Protein AF-A0A970Q830-F1 (afdb_monomer)

Structure (mmCIF, N/CA/C/O backbone):
data_AF-A0A970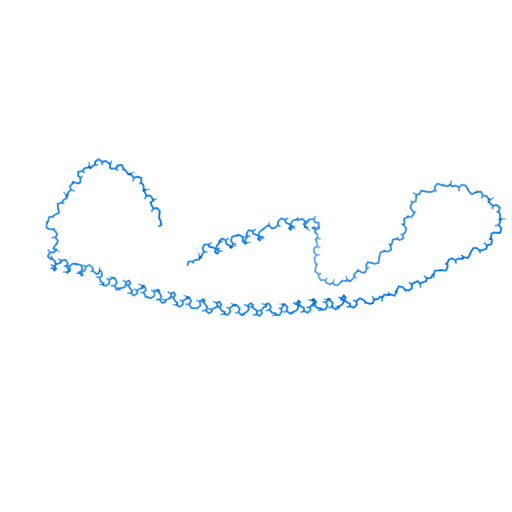Q830-F1
#
_entry.id   AF-A0A970Q830-F1
#
loop_
_atom_site.group_PDB
_atom_site.id
_atom_site.type_symbol
_atom_site.label_atom_id
_atom_site.label_alt_id
_atom_site.label_comp_id
_atom_site.label_asym_id
_atom_site.label_entity_id
_atom_site.label_seq_id
_atom_site.pdbx_PDB_ins_code
_atom_site.Cartn_x
_atom_site.Cartn_y
_atom_site.Cartn_z
_atom_site.occupancy
_atom_site.B_iso_or_equiv
_atom_site.auth_seq_id
_atom_site.auth_comp_id
_atom_site.auth_asym_id
_atom_site.auth_atom_id
_atom_site.pdbx_PDB_model_num
ATOM 1 N N . MET A 1 1 ? 8.411 4.317 -7.264 1.00 52.19 1 MET A N 1
ATOM 2 C CA . MET A 1 1 ? 8.765 5.661 -6.758 1.00 52.19 1 MET A CA 1
ATOM 3 C C . MET A 1 1 ? 7.949 5.940 -5.506 1.00 52.19 1 MET A C 1
ATOM 5 O O . MET A 1 1 ? 6.779 6.285 -5.597 1.00 52.19 1 MET A O 1
ATOM 9 N N . THR A 1 2 ? 8.514 5.696 -4.328 1.00 55.78 2 THR A N 1
ATOM 10 C CA . THR A 1 2 ? 7.879 6.058 -3.055 1.00 55.78 2 THR A CA 1
ATOM 11 C C . THR A 1 2 ? 7.881 7.577 -2.919 1.00 55.78 2 THR A C 1
ATOM 13 O O . THR A 1 2 ? 8.940 8.195 -2.903 1.00 55.78 2 THR A O 1
ATOM 16 N N . SER A 1 3 ? 6.686 8.169 -2.879 1.00 75.12 3 SER A N 1
ATOM 17 C CA . SER A 1 3 ? 6.470 9.608 -2.708 1.00 75.12 3 SER A CA 1
ATOM 18 C C . SER A 1 3 ? 7.261 10.144 -1.510 1.00 75.12 3 SER A C 1
ATOM 20 O O . SER A 1 3 ? 7.136 9.621 -0.400 1.00 75.12 3 SER A O 1
ATOM 22 N N . ILE A 1 4 ? 8.044 11.204 -1.734 1.00 91.19 4 ILE A N 1
ATOM 23 C CA . ILE A 1 4 ? 8.820 11.931 -0.713 1.00 91.19 4 ILE A CA 1
ATOM 24 C C . ILE A 1 4 ? 7.931 12.318 0.483 1.00 91.19 4 ILE A C 1
ATOM 26 O O . ILE A 1 4 ? 8.375 12.273 1.628 1.00 91.19 4 ILE A O 1
ATOM 30 N N . ALA A 1 5 ? 6.643 12.584 0.241 1.00 81.38 5 ALA A N 1
ATOM 31 C CA . ALA A 1 5 ? 5.676 12.909 1.286 1.00 81.38 5 ALA A CA 1
ATOM 32 C C . ALA A 1 5 ? 5.444 11.756 2.281 1.00 81.38 5 ALA A C 1
ATOM 34 O O . ALA A 1 5 ? 5.250 11.997 3.469 1.00 81.38 5 ALA A O 1
ATOM 35 N N . ARG A 1 6 ? 5.506 10.495 1.828 1.00 86.06 6 ARG A N 1
ATOM 36 C CA . ARG A 1 6 ? 5.321 9.327 2.704 1.00 86.06 6 ARG A CA 1
ATOM 37 C C . ARG A 1 6 ? 6.525 9.109 3.618 1.00 86.06 6 ARG A C 1
ATOM 39 O O . ARG A 1 6 ? 6.341 8.748 4.775 1.00 86.06 6 ARG A O 1
ATOM 46 N N . LEU A 1 7 ? 7.735 9.348 3.110 1.00 92.94 7 LEU A N 1
ATOM 47 C CA . LEU A 1 7 ? 8.960 9.260 3.910 1.00 92.94 7 LEU A CA 1
ATOM 48 C C . LEU A 1 7 ? 9.027 10.386 4.948 1.00 92.94 7 LEU A C 1
ATOM 50 O O . LEU A 1 7 ? 9.376 10.119 6.093 1.00 92.94 7 LEU A O 1
ATOM 54 N N . ALA A 1 8 ? 8.609 11.604 4.586 1.00 91.00 8 ALA A N 1
ATOM 55 C CA . ALA A 1 8 ? 8.513 12.720 5.528 1.00 91.00 8 ALA A CA 1
ATOM 56 C C . ALA A 1 8 ? 7.495 12.446 6.651 1.00 91.00 8 ALA A C 1
ATOM 58 O O . ALA A 1 8 ? 7.801 12.653 7.821 1.00 91.00 8 ALA A O 1
ATOM 59 N N . TRP A 1 9 ? 6.317 11.910 6.312 1.00 91.44 9 TRP A N 1
ATOM 60 C CA . TRP A 1 9 ? 5.297 11.562 7.305 1.00 91.44 9 TRP A CA 1
ATOM 61 C C . TRP A 1 9 ? 5.728 10.4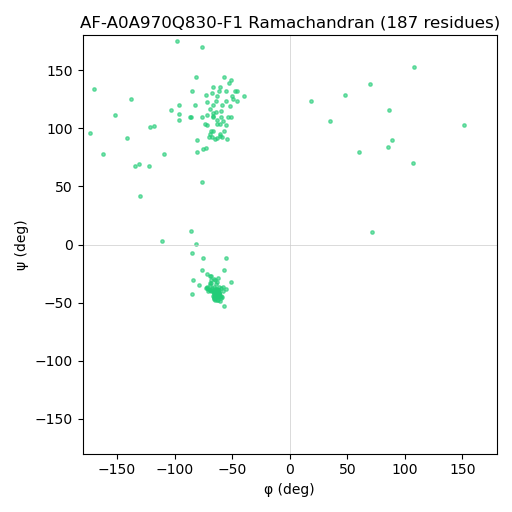14 8.232 1.00 91.44 9 TRP A C 1
ATOM 63 O O . TRP A 1 9 ? 5.496 10.480 9.436 1.00 91.44 9 TRP A O 1
ATOM 73 N N . MET A 1 10 ? 6.392 9.377 7.704 1.00 92.19 10 MET A N 1
ATOM 74 C CA . MET A 1 10 ? 6.915 8.281 8.532 1.00 92.19 10 MET A CA 1
ATOM 75 C C . MET A 1 10 ? 8.031 8.736 9.478 1.00 92.19 10 MET A C 1
ATOM 77 O O . MET A 1 10 ? 8.084 8.256 10.607 1.00 92.19 10 MET A O 1
ATOM 81 N N . ALA A 1 11 ? 8.896 9.656 9.042 1.00 91.38 11 ALA A N 1
ATOM 82 C CA . ALA A 1 11 ? 9.953 10.207 9.887 1.00 91.38 11 ALA A CA 1
ATOM 83 C C . ALA A 1 11 ? 9.379 11.027 11.055 1.00 91.38 11 ALA A C 1
ATOM 85 O O . ALA A 1 11 ? 9.755 10.797 12.201 1.00 91.38 11 ALA A O 1
ATOM 86 N N . ASP A 1 12 ? 8.408 11.904 10.780 1.00 87.62 12 ASP A N 1
ATOM 87 C CA . ASP A 1 12 ? 7.717 12.702 11.804 1.00 87.62 12 ASP A CA 1
ATOM 88 C C . ASP A 1 12 ? 6.937 11.812 12.792 1.00 87.62 12 ASP A C 1
ATOM 90 O O . ASP A 1 12 ? 6.962 12.006 14.011 1.00 87.62 12 ASP A O 1
ATOM 94 N N . TRP A 1 13 ? 6.313 10.742 12.284 1.00 88.06 13 TRP A N 1
ATOM 95 C CA . TRP A 1 13 ? 5.640 9.757 13.125 1.00 88.06 13 TRP A CA 1
ATOM 96 C C . TRP A 1 13 ? 6.623 8.979 14.018 1.00 88.06 13 TRP A C 1
ATOM 98 O O . TRP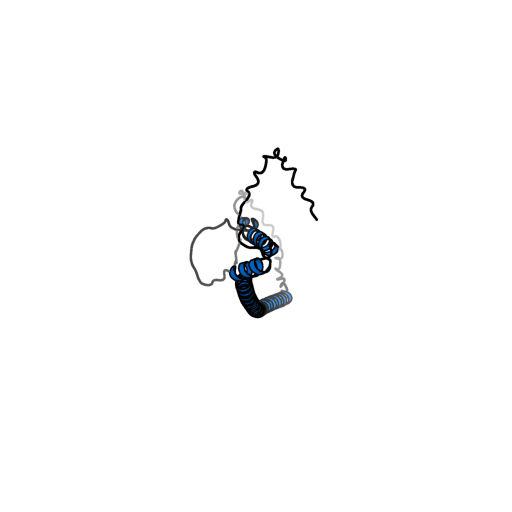 A 1 13 ? 6.375 8.859 15.218 1.00 88.06 13 TRP A O 1
ATOM 108 N N . GLU A 1 14 ? 7.757 8.499 13.494 1.00 89.38 14 GLU A N 1
ATOM 109 C CA . GLU A 1 14 ? 8.785 7.823 14.305 1.00 89.38 14 GLU A CA 1
ATOM 110 C C . GLU A 1 14 ? 9.377 8.735 15.391 1.00 89.38 14 GLU A C 1
ATOM 112 O O . GLU A 1 14 ? 9.632 8.273 16.509 1.00 89.38 14 GLU A O 1
ATOM 117 N N . GLU A 1 15 ? 9.556 10.024 15.097 1.00 81.44 15 GLU A N 1
ATOM 118 C CA . GLU A 1 15 ? 9.998 11.040 16.059 1.00 81.44 15 GLU A CA 1
ATOM 119 C C . GLU A 1 15 ? 8.964 11.214 17.186 1.00 81.44 15 GLU A C 1
ATOM 121 O O . GLU A 1 15 ? 9.309 11.196 18.372 1.00 81.44 15 GLU A O 1
ATOM 126 N N . SER A 1 16 ? 7.674 11.265 16.832 1.00 75.00 16 SER A N 1
ATOM 127 C CA . SER A 1 16 ? 6.576 11.394 17.798 1.00 75.00 16 SER A CA 1
ATOM 128 C C . SER A 1 16 ? 6.419 10.172 18.719 1.00 75.00 16 SER A C 1
ATOM 130 O O . SER A 1 16 ? 6.014 10.311 19.877 1.00 75.00 16 SER A O 1
ATOM 132 N N . VAL A 1 17 ? 6.789 8.977 18.241 1.00 74.81 17 VAL A N 1
ATOM 133 C CA . VAL A 1 17 ? 6.731 7.726 19.015 1.00 74.81 17 VAL A CA 1
ATOM 134 C C . VAL A 1 17 ? 7.974 7.541 19.896 1.00 74.81 17 VAL A C 1
ATOM 136 O O . VAL A 1 17 ? 7.870 6.960 20.979 1.00 74.81 17 VAL A O 1
ATOM 139 N N . ARG A 1 18 ? 9.151 8.047 19.492 1.00 68.00 18 ARG A N 1
ATOM 140 C CA . ARG A 1 18 ? 10.409 7.799 20.223 1.00 68.00 18 ARG A CA 1
ATOM 141 C C . ARG A 1 18 ? 10.545 8.531 21.556 1.00 68.00 18 ARG A C 1
ATOM 143 O O . ARG A 1 18 ? 11.262 8.017 22.414 1.00 68.00 18 ARG A O 1
ATOM 150 N N . ALA A 1 19 ? 9.892 9.667 21.801 1.00 56.62 19 ALA A N 1
ATOM 151 C CA . ALA A 1 19 ? 10.076 10.346 23.088 1.00 56.62 19 ALA A CA 1
ATOM 152 C C . ALA A 1 19 ? 8.996 11.380 23.432 1.00 56.62 19 ALA A C 1
ATOM 154 O O . ALA A 1 19 ? 9.253 12.583 23.445 1.00 56.62 19 ALA A O 1
ATOM 155 N N . SER A 1 20 ? 7.822 10.934 23.886 1.00 53.28 20 SER A N 1
ATOM 156 C CA . SER A 1 20 ? 7.049 11.795 24.786 1.00 53.28 20 SER A CA 1
ATOM 157 C C . SER A 1 20 ? 7.741 11.831 26.152 1.00 53.28 20 SER A C 1
ATOM 159 O O . SER A 1 20 ? 7.641 10.907 26.963 1.00 53.28 20 SER A O 1
ATOM 161 N N . SER A 1 21 ? 8.441 12.932 26.422 1.00 56.09 21 SER A N 1
ATOM 162 C CA . SER A 1 21 ? 9.015 13.287 27.728 1.00 56.09 21 SER A CA 1
ATOM 163 C C . SER A 1 21 ? 7.977 13.314 28.865 1.00 56.09 21 SER A C 1
ATOM 165 O O . SER A 1 21 ? 8.352 13.304 30.040 1.00 56.09 21 SER A O 1
ATOM 167 N N . ALA A 1 22 ? 6.678 13.261 28.541 1.00 54.25 22 ALA A N 1
ATOM 168 C CA . ALA A 1 22 ? 5.599 13.120 29.509 1.00 54.25 22 ALA A CA 1
ATOM 169 C C . ALA A 1 22 ? 5.566 11.738 30.194 1.00 54.25 22 ALA A C 1
ATOM 171 O O . ALA A 1 22 ? 5.157 11.664 31.351 1.00 54.25 22 ALA A O 1
ATOM 172 N N . SER A 1 23 ? 6.055 10.657 29.563 1.00 52.66 23 SER A N 1
ATOM 173 C CA . SER A 1 23 ? 6.040 9.323 30.200 1.00 52.66 23 SER A CA 1
ATOM 174 C C . SER A 1 23 ? 7.118 9.152 31.282 1.00 52.66 23 SER A C 1
ATOM 176 O O . SER A 1 23 ? 6.954 8.360 32.211 1.00 52.66 23 SER A O 1
ATOM 178 N N . ARG A 1 24 ? 8.191 9.960 31.250 1.00 52.66 24 ARG A N 1
ATOM 179 C CA . ARG A 1 24 ? 9.270 9.902 32.255 1.00 52.66 24 ARG A CA 1
ATOM 180 C C . ARG A 1 24 ? 8.910 10.515 33.611 1.00 52.66 24 ARG A C 1
ATOM 182 O O . ARG A 1 24 ? 9.640 10.285 34.568 1.00 52.66 24 ARG A O 1
ATOM 189 N N . ARG A 1 25 ? 7.796 11.248 33.747 1.00 54.34 25 ARG A N 1
ATOM 190 C CA . ARG A 1 25 ? 7.378 11.813 35.050 1.00 54.34 25 ARG A CA 1
ATOM 191 C C . ARG A 1 25 ? 6.567 10.862 35.933 1.00 54.34 25 ARG A C 1
ATOM 193 O O . ARG A 1 25 ? 6.351 11.187 37.096 1.00 54.34 25 ARG A O 1
ATOM 200 N N . SER A 1 26 ? 6.166 9.689 35.443 1.00 53.94 26 SER A N 1
ATOM 201 C CA . SER A 1 26 ? 5.316 8.762 36.213 1.00 53.94 26 SER A CA 1
ATOM 202 C C . SER A 1 26 ? 6.018 7.476 36.661 1.00 53.94 26 SER A C 1
ATOM 204 O O . SER A 1 26 ? 5.386 6.632 37.288 1.00 53.94 26 SER A O 1
ATOM 206 N N . GLY A 1 27 ? 7.316 7.319 36.381 1.00 51.88 27 GLY A N 1
ATOM 207 C CA . GLY A 1 27 ? 8.011 6.034 36.494 1.00 51.88 27 GLY A CA 1
ATOM 208 C C . GLY A 1 27 ? 9.321 6.056 37.276 1.00 51.88 27 GLY A C 1
ATOM 209 O O . GLY A 1 27 ? 10.274 5.417 36.853 1.00 51.88 27 GLY A O 1
ATOM 210 N N . THR A 1 28 ? 9.406 6.767 38.403 1.00 52.34 28 THR A N 1
ATOM 211 C CA . THR A 1 28 ? 10.513 6.586 39.364 1.00 52.34 28 THR A CA 1
ATOM 212 C C . THR A 1 28 ? 9.985 6.506 40.792 1.00 52.34 28 THR A C 1
ATOM 214 O O . THR A 1 28 ? 10.214 7.390 41.617 1.00 52.34 28 THR A O 1
ATOM 217 N N . LYS A 1 29 ? 9.262 5.427 41.098 1.00 51.00 29 LYS A N 1
ATOM 218 C CA . LYS A 1 29 ? 9.179 4.904 42.465 1.00 51.00 29 LYS A CA 1
ATOM 219 C C . LYS A 1 29 ? 8.922 3.399 42.418 1.00 51.00 29 LYS A C 1
ATOM 221 O O . LYS A 1 29 ? 7.839 2.978 42.037 1.00 51.00 29 LYS A O 1
ATOM 226 N N . GLY A 1 30 ? 9.920 2.618 42.826 1.00 48.28 30 GLY A N 1
ATOM 227 C CA . GLY A 1 30 ? 9.745 1.206 43.168 1.00 48.28 30 GLY A CA 1
ATOM 228 C C . GLY A 1 30 ? 10.306 0.225 42.148 1.00 48.28 30 GLY A C 1
ATOM 229 O O . GLY A 1 30 ? 9.562 -0.484 41.484 1.00 48.28 30 GLY A O 1
ATOM 230 N N . PHE A 1 31 ? 11.632 0.172 42.062 1.00 49.12 31 PHE A N 1
ATOM 231 C CA . PHE A 1 31 ? 12.346 -1.028 41.645 1.00 49.12 31 PHE A CA 1
ATOM 232 C C . PHE A 1 31 ? 12.260 -2.046 42.787 1.00 49.12 31 PHE A C 1
ATOM 234 O O . PHE A 1 31 ? 12.590 -1.699 43.922 1.00 49.12 31 PHE A O 1
ATOM 241 N N . GLY A 1 32 ? 11.834 -3.271 42.490 1.00 48.31 32 GLY A N 1
ATOM 242 C CA . GLY A 1 32 ? 11.982 -4.387 43.416 1.00 48.31 32 GLY A CA 1
ATOM 243 C C . GLY A 1 32 ? 10.912 -5.460 43.282 1.00 48.31 32 GLY A C 1
ATOM 244 O O . GLY A 1 32 ? 9.837 -5.336 43.848 1.00 48.31 32 GLY A O 1
ATOM 245 N N . GLU A 1 33 ? 11.313 -6.556 42.641 1.00 44.28 33 GLU A N 1
ATOM 246 C CA . GLU A 1 33 ? 11.022 -7.908 43.133 1.00 44.28 33 GLU A CA 1
ATOM 247 C C . GLU A 1 33 ? 9.708 -8.577 42.682 1.00 44.28 33 GLU A C 1
ATOM 249 O O . GLU A 1 33 ? 8.659 -8.530 43.307 1.00 44.28 33 GLU A O 1
ATOM 254 N N . THR A 1 34 ? 9.849 -9.285 41.559 1.00 57.19 34 THR A N 1
ATOM 255 C CA . THR A 1 34 ? 9.407 -10.670 41.326 1.00 57.19 34 THR A CA 1
ATOM 256 C C . THR A 1 34 ? 7.991 -11.131 41.712 1.00 57.19 34 THR A C 1
ATOM 258 O O . THR A 1 34 ? 7.628 -11.220 42.879 1.00 57.19 34 THR A O 1
ATOM 261 N N . ARG A 1 35 ? 7.380 -11.748 40.688 1.00 46.19 35 ARG A N 1
ATOM 262 C CA . ARG A 1 35 ? 6.600 -13.006 40.668 1.00 46.19 35 ARG A CA 1
ATOM 263 C C . ARG A 1 35 ? 5.068 -12.937 40.491 1.00 46.19 35 ARG A C 1
ATOM 265 O O . ARG A 1 35 ? 4.443 -11.921 40.767 1.00 46.19 35 ARG A O 1
ATOM 272 N N . PRO A 1 36 ? 4.490 -14.017 39.915 1.00 58.66 36 PRO A N 1
ATOM 273 C CA . PRO A 1 36 ? 3.191 -14.024 39.259 1.00 58.66 36 PRO A CA 1
ATOM 274 C C . PRO A 1 36 ? 2.056 -14.528 40.166 1.00 58.66 36 PRO A C 1
ATOM 276 O O . PRO A 1 36 ? 2.283 -15.092 41.231 1.00 58.66 36 PRO A O 1
ATOM 279 N N . THR A 1 37 ? 0.841 -14.445 39.615 1.00 59.44 37 THR A N 1
ATOM 280 C CA . THR A 1 37 ? -0.386 -15.191 39.959 1.00 59.44 37 THR A CA 1
ATOM 281 C C . THR A 1 37 ? -1.091 -14.915 41.294 1.00 59.44 37 THR A C 1
ATOM 283 O O . THR A 1 37 ? -0.504 -14.901 42.364 1.00 59.44 37 THR A O 1
ATOM 286 N N . ALA A 1 38 ? -2.422 -14.875 41.159 1.00 49.03 38 ALA A N 1
ATOM 287 C CA . ALA A 1 38 ? -3.459 -15.132 42.158 1.00 49.03 38 ALA A CA 1
ATOM 288 C C . ALA A 1 38 ? -3.924 -13.972 43.063 1.00 49.03 38 ALA A C 1
ATOM 290 O O . ALA A 1 38 ? -3.215 -13.469 43.922 1.00 49.03 38 ALA A O 1
ATOM 291 N N . ARG A 1 39 ? -5.213 -13.638 42.862 1.00 51.34 39 ARG A N 1
ATOM 292 C CA . ARG A 1 39 ? -6.236 -13.239 43.848 1.00 51.34 39 ARG A CA 1
ATOM 293 C C . ARG A 1 39 ? -5.721 -12.764 45.210 1.00 51.34 39 ARG A C 1
ATOM 295 O O . ARG A 1 39 ? -5.277 -13.588 45.998 1.00 51.34 39 ARG A O 1
ATOM 302 N N . THR A 1 40 ? -6.108 -11.552 45.603 1.00 44.12 40 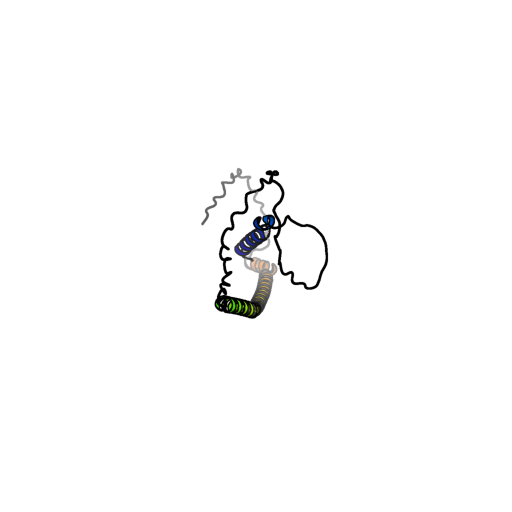THR A N 1
ATOM 303 C CA . THR A 1 40 ? -6.978 -11.354 46.781 1.00 44.12 40 THR A CA 1
ATOM 304 C C . THR A 1 40 ? -7.466 -9.910 46.865 1.00 44.12 40 THR A C 1
ATOM 306 O O . THR A 1 40 ? -6.713 -8.958 46.696 1.00 44.12 40 THR A O 1
ATOM 309 N N . GLN A 1 41 ? -8.767 -9.761 47.104 1.00 57.59 41 GLN A N 1
ATOM 310 C CA . GLN A 1 41 ? -9.396 -8.507 47.495 1.00 57.59 41 GLN A CA 1
ATOM 311 C C . GLN A 1 41 ? -8.811 -8.050 48.835 1.00 57.59 41 GLN A C 1
ATOM 313 O O . GLN A 1 41 ? -8.776 -8.834 49.781 1.00 57.59 41 GLN A O 1
ATOM 318 N N . VAL A 1 42 ? -8.424 -6.780 48.936 1.00 49.78 42 VAL A N 1
ATOM 319 C CA . VAL A 1 42 ? -8.115 -6.145 50.221 1.00 49.78 42 VAL A CA 1
ATOM 320 C C . VAL A 1 42 ? -9.088 -4.993 50.422 1.00 49.78 42 VAL A C 1
ATOM 322 O O . VAL A 1 42 ? -8.985 -3.924 49.827 1.00 49.78 42 VAL A O 1
ATOM 325 N N . THR A 1 43 ? -10.085 -5.256 51.260 1.00 55.94 43 THR A N 1
ATOM 326 C CA . THR A 1 43 ? -10.988 -4.267 51.837 1.00 55.94 43 THR A CA 1
ATOM 327 C C . THR A 1 43 ? -10.203 -3.363 52.781 1.00 55.94 43 THR A C 1
ATOM 329 O O . THR A 1 43 ? -9.808 -3.793 53.865 1.00 55.94 43 THR A O 1
ATOM 332 N N . ALA A 1 44 ? -10.015 -2.099 52.412 1.00 49.69 44 ALA A N 1
ATOM 333 C CA . ALA A 1 44 ? -9.512 -1.086 53.330 1.00 49.69 44 ALA A CA 1
ATOM 334 C C . ALA A 1 44 ? -10.627 -0.665 54.309 1.00 49.69 44 ALA A C 1
ATOM 336 O O . ALA A 1 44 ? -11.310 0.339 54.120 1.00 49.69 44 ALA A O 1
ATOM 337 N N . ARG A 1 45 ? -10.827 -1.461 55.365 1.00 54.22 45 ARG A N 1
ATOM 338 C CA . ARG A 1 45 ? -11.268 -0.947 56.666 1.00 54.22 45 ARG A CA 1
ATOM 339 C C . ARG A 1 45 ? -9.997 -0.529 57.389 1.00 54.22 45 ARG A C 1
ATOM 341 O O . ARG A 1 45 ? -9.218 -1.394 57.773 1.00 54.22 45 ARG A O 1
ATOM 348 N N . MET A 1 46 ? -9.788 0.769 57.563 1.00 49.38 46 MET A N 1
ATOM 349 C CA . MET A 1 46 ? -8.764 1.250 58.480 1.00 49.38 46 MET A CA 1
ATOM 350 C C . MET A 1 46 ? -9.427 2.135 59.526 1.00 49.38 46 MET A C 1
ATOM 352 O O . MET A 1 46 ? -9.805 3.277 59.272 1.00 49.38 46 MET A O 1
ATOM 356 N N . ASP A 1 47 ? -9.624 1.505 60.683 1.00 54.56 47 ASP A N 1
ATOM 357 C CA . ASP A 1 47 ? -9.746 2.124 61.992 1.00 54.56 47 ASP A CA 1
ATOM 358 C C . ASP A 1 47 ? -8.650 3.178 62.172 1.00 54.56 47 ASP A C 1
ATOM 360 O O . ASP A 1 47 ? -7.462 2.862 62.129 1.00 54.56 47 ASP A O 1
ATOM 364 N N . SER A 1 48 ? -9.043 4.415 62.453 1.00 55.22 48 SER A N 1
ATOM 365 C CA . SER A 1 48 ? -8.162 5.395 63.087 1.00 55.22 48 SER A CA 1
ATOM 366 C C . SER A 1 48 ? -8.821 5.878 64.373 1.00 55.22 48 SER A C 1
ATOM 368 O O . SER A 1 48 ? -9.265 7.019 64.502 1.00 55.22 48 SER A O 1
ATOM 370 N N . SER A 1 49 ? -8.921 4.958 65.331 1.00 54.12 49 SER A N 1
ATOM 371 C CA . SER A 1 49 ? -9.024 5.325 66.737 1.00 54.12 49 SER A CA 1
ATOM 372 C C . SER A 1 49 ? -7.619 5.627 67.272 1.00 54.12 49 SER A C 1
ATOM 374 O O . SER A 1 49 ? -6.663 4.936 66.929 1.00 54.12 49 SER A O 1
ATOM 376 N N . ARG A 1 50 ? -7.544 6.619 68.166 1.00 54.78 50 ARG A N 1
ATOM 377 C CA . ARG A 1 50 ? -6.420 6.951 69.065 1.00 54.78 50 ARG A CA 1
ATOM 378 C C . ARG A 1 50 ? -5.316 7.839 68.486 1.00 54.78 50 ARG A C 1
ATOM 380 O O . ARG A 1 50 ? -4.220 7.395 68.174 1.00 54.78 50 ARG A O 1
ATOM 387 N N . TYR A 1 51 ? -5.582 9.142 68.551 1.00 49.69 51 TYR A N 1
ATOM 388 C CA . TYR A 1 51 ? -4.549 10.156 68.768 1.00 49.69 51 TYR A CA 1
ATOM 389 C C . TYR A 1 51 ? -4.995 11.112 69.889 1.00 49.69 51 TYR A C 1
ATOM 391 O O . TYR A 1 51 ? -5.319 12.269 69.665 1.00 49.69 51 TYR A O 1
ATOM 399 N N . TYR A 1 52 ? -5.047 10.602 71.122 1.00 52.09 52 TYR A N 1
ATOM 400 C CA . TYR A 1 52 ? -4.887 11.443 72.313 1.00 52.09 52 TYR A CA 1
ATOM 401 C C . TYR A 1 52 ? -3.532 11.099 72.914 1.00 52.09 52 TYR A C 1
ATOM 403 O O . TYR A 1 52 ? -3.413 10.312 73.848 1.00 52.09 52 TYR A O 1
ATOM 411 N N . GLY A 1 53 ? -2.491 11.635 72.286 1.00 51.22 53 GLY A N 1
ATOM 412 C CA . GLY A 1 53 ? -1.156 11.660 72.845 1.00 51.22 53 GLY A CA 1
ATOM 413 C C . GLY A 1 53 ? -0.943 13.001 73.524 1.00 51.22 53 GLY A C 1
ATOM 414 O O . GLY A 1 53 ? -0.853 14.009 72.839 1.00 51.22 53 GLY A O 1
ATOM 415 N N . ARG A 1 54 ? -0.827 12.962 74.855 1.00 52.06 54 ARG A N 1
ATOM 416 C CA . ARG A 1 54 ? 0.249 13.655 75.574 1.00 52.06 54 ARG A CA 1
ATOM 417 C C . ARG A 1 54 ? 0.265 15.175 75.358 1.00 52.06 54 ARG A C 1
ATOM 419 O O . ARG A 1 54 ? 1.004 15.666 74.529 1.00 52.06 54 ARG A O 1
ATOM 426 N N . GLU A 1 55 ? -0.593 15.905 76.062 1.00 55.94 55 GLU A N 1
ATOM 427 C CA . GLU A 1 55 ? -0.171 16.959 76.999 1.00 55.94 55 GLU A CA 1
ATOM 428 C C . GLU A 1 55 ? -1.410 17.470 77.753 1.00 55.94 55 GLU A C 1
ATOM 430 O O . GLU A 1 55 ? -2.168 18.302 77.265 1.00 55.94 55 GLU A O 1
ATOM 435 N N . ALA A 1 56 ? -1.650 16.945 78.952 1.00 54.62 56 ALA A N 1
ATOM 436 C CA . ALA A 1 56 ? -2.565 17.556 79.909 1.00 54.62 56 ALA A CA 1
ATOM 437 C C . ALA A 1 56 ? -1.947 17.385 81.293 1.00 54.62 56 ALA A C 1
ATOM 439 O O . ALA A 1 56 ? -2.072 16.355 81.953 1.00 54.62 56 ALA A O 1
ATOM 440 N N . THR A 1 57 ? -1.178 18.398 81.665 1.00 60.06 57 THR A N 1
ATOM 441 C CA . THR A 1 57 ? -0.603 18.610 82.984 1.00 60.06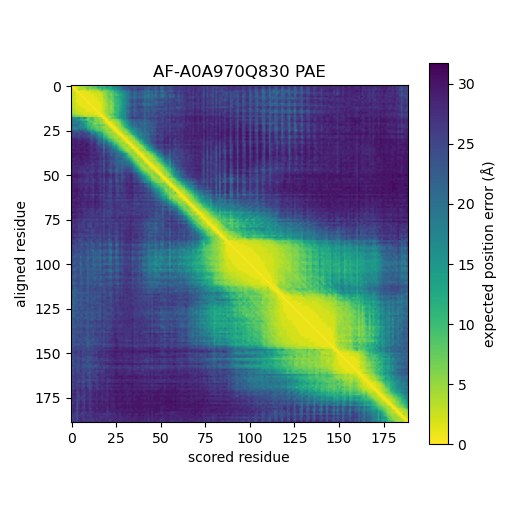 57 THR A CA 1
ATOM 442 C C . THR A 1 57 ? -1.658 18.427 84.073 1.00 60.06 57 THR A C 1
ATOM 444 O O . THR A 1 57 ? -2.774 18.942 83.997 1.00 60.06 57 THR A O 1
ATOM 447 N N . ALA A 1 58 ? -1.271 17.657 85.088 1.00 54.88 58 ALA A N 1
ATOM 448 C CA . ALA A 1 58 ? -2.047 17.350 86.274 1.00 54.88 58 ALA A CA 1
ATOM 449 C C . ALA A 1 58 ? -2.595 18.629 86.926 1.00 54.88 58 ALA A C 1
ATOM 451 O O . ALA A 1 58 ? -1.851 19.412 87.515 1.00 54.88 58 ALA A O 1
ATOM 452 N N . ARG A 1 59 ? -3.914 18.829 86.841 1.00 50.88 59 ARG A N 1
ATOM 453 C CA . ARG A 1 59 ? -4.635 19.744 87.725 1.00 50.88 59 ARG A CA 1
ATOM 454 C C . ARG A 1 59 ? -5.228 18.933 88.872 1.00 50.88 59 ARG A C 1
ATOM 456 O O . ARG A 1 59 ? -5.994 17.999 88.667 1.00 50.88 59 ARG A O 1
ATOM 463 N N . VAL A 1 60 ? -4.791 19.315 90.062 1.00 57.50 60 VAL A N 1
ATOM 464 C CA . VAL A 1 60 ? -5.207 18.885 91.398 1.00 57.50 60 VAL A CA 1
ATOM 465 C C . VAL A 1 60 ? -6.729 18.697 91.490 1.00 57.50 60 VAL A C 1
ATOM 467 O O . VAL A 1 60 ? -7.486 19.609 91.159 1.00 57.50 60 VAL A O 1
ATOM 470 N N . LEU A 1 61 ? -7.174 17.528 91.969 1.00 50.47 61 LEU A N 1
ATOM 471 C CA . LEU A 1 61 ? -8.565 17.302 92.369 1.00 50.47 61 LEU A CA 1
ATOM 472 C C . LEU A 1 61 ? -8.882 18.165 93.599 1.00 50.47 61 LEU A C 1
ATOM 474 O O . LEU A 1 61 ? -8.368 17.913 94.687 1.00 50.47 61 LEU A O 1
ATOM 478 N N . GLN A 1 62 ? -9.756 19.157 93.438 1.00 57.47 62 GLN A N 1
ATOM 479 C CA . GLN A 1 62 ? -10.498 19.736 94.557 1.00 57.47 62 GLN A CA 1
ATOM 480 C C . GLN A 1 62 ? -11.745 18.876 94.817 1.00 57.47 62 GLN A C 1
ATOM 482 O O . GLN A 1 62 ? -12.469 18.577 93.862 1.00 57.47 62 GLN A O 1
ATOM 487 N N . PRO A 1 63 ? -12.042 18.492 96.072 1.00 54.06 63 PRO A N 1
ATOM 488 C CA . PRO A 1 63 ? -13.319 17.883 96.416 1.00 54.06 63 PRO A CA 1
ATOM 489 C C . PRO A 1 63 ? -14.426 18.941 96.292 1.00 54.06 63 PRO A C 1
ATOM 491 O O . PRO A 1 63 ? -14.657 19.752 97.187 1.00 54.06 63 PRO A O 1
ATOM 494 N N . SER A 1 64 ? -15.085 18.958 95.134 1.00 52.78 64 SER A N 1
ATOM 495 C CA . SER A 1 64 ? -16.305 19.728 94.900 1.00 52.78 64 SER A CA 1
ATOM 496 C C . SER A 1 64 ? -17.457 19.064 95.651 1.00 52.78 64 SER A C 1
ATOM 498 O O . SER A 1 64 ? -17.750 17.895 95.419 1.00 52.78 64 SER A O 1
ATOM 500 N N . ARG A 1 65 ? -18.110 19.826 96.535 1.00 50.66 65 ARG A N 1
ATOM 501 C CA . ARG A 1 65 ? -19.343 19.463 97.248 1.00 50.66 65 ARG A CA 1
ATOM 502 C C . ARG A 1 65 ? -20.383 18.850 96.308 1.00 50.66 65 ARG A C 1
ATOM 504 O O . ARG A 1 65 ? -20.709 19.441 95.276 1.00 50.66 65 ARG A O 1
ATOM 511 N N . ASP A 1 66 ? -20.948 17.724 96.734 1.00 57.38 66 ASP A N 1
ATOM 512 C CA . ASP A 1 66 ? -22.127 17.104 96.139 1.00 57.38 66 ASP A CA 1
ATOM 513 C C . ASP A 1 66 ? -23.282 18.104 96.099 1.00 57.38 66 ASP A C 1
ATOM 515 O O . ASP A 1 66 ? -23.945 18.394 97.095 1.00 57.38 66 ASP A O 1
ATOM 519 N N . THR A 1 67 ? -23.515 18.651 94.913 1.00 60.16 67 THR A N 1
ATOM 520 C CA . THR A 1 67 ? -24.784 19.279 94.567 1.00 60.16 67 THR A CA 1
ATOM 521 C C . THR A 1 67 ? -25.501 18.265 93.694 1.00 60.16 67 THR A C 1
ATOM 523 O O . THR A 1 67 ? -25.009 17.912 92.625 1.00 60.16 67 THR A O 1
ATOM 526 N N . VAL A 1 68 ? -26.632 17.746 94.171 1.00 63.47 68 VAL A N 1
ATOM 527 C CA . VAL A 1 68 ? -27.490 16.813 93.433 1.00 63.47 68 VAL A CA 1
ATOM 528 C C . VAL A 1 68 ? -28.017 17.534 92.189 1.00 63.47 68 VAL A C 1
ATOM 530 O O . VAL A 1 68 ? -29.018 18.246 92.233 1.00 63.47 68 VAL A O 1
ATOM 533 N N . VAL A 1 69 ? -27.294 17.404 91.075 1.00 63.84 69 VAL A N 1
ATOM 534 C CA . VAL A 1 69 ? -27.704 17.912 89.765 1.00 63.84 69 VAL A CA 1
ATOM 535 C C . VAL A 1 69 ? -28.646 16.887 89.146 1.00 63.84 69 VAL A C 1
ATOM 537 O O . VAL A 1 69 ? -28.277 15.733 88.934 1.00 63.84 69 VAL A O 1
ATOM 540 N N . ALA A 1 70 ? -29.875 17.323 88.866 1.00 69.56 70 ALA A N 1
ATOM 541 C CA . ALA A 1 70 ? -30.902 16.520 88.216 1.00 69.56 70 ALA A CA 1
ATOM 542 C C . ALA A 1 70 ? -30.379 15.867 86.913 1.00 69.56 70 ALA A C 1
ATOM 544 O O . ALA A 1 70 ? -29.628 16.504 86.164 1.00 69.56 70 ALA A O 1
ATOM 545 N N . PRO A 1 71 ? -30.769 14.611 86.620 1.00 68.38 71 PRO A N 1
ATOM 546 C CA . PRO A 1 71 ? -30.236 13.850 85.495 1.00 68.38 71 PRO A CA 1
ATOM 547 C C . PRO A 1 71 ? -30.518 14.565 84.168 1.00 68.38 71 PRO A C 1
ATOM 549 O O . PRO A 1 71 ? -31.667 14.719 83.753 1.00 68.38 71 PRO A O 1
ATOM 552 N N . ARG A 1 72 ? -29.455 15.012 83.486 1.00 68.25 72 ARG A N 1
ATOM 553 C CA . ARG A 1 72 ? -29.556 15.583 82.137 1.00 68.25 72 ARG A CA 1
ATOM 554 C C . ARG A 1 72 ? -29.955 14.478 81.147 1.00 68.25 72 ARG A C 1
ATOM 556 O O . ARG A 1 72 ? -29.322 13.421 81.148 1.00 68.25 72 ARG A O 1
ATOM 563 N N . PRO A 1 73 ? -30.969 14.696 80.292 1.00 69.56 73 PRO A N 1
ATOM 564 C CA . PRO A 1 73 ? -31.427 13.690 79.341 1.00 69.56 73 PRO A CA 1
ATOM 565 C C . PRO A 1 73 ? -30.324 13.368 78.327 1.00 69.56 73 PRO A C 1
ATOM 567 O O . PRO A 1 73 ? -29.813 14.251 77.637 1.00 69.56 73 PRO A O 1
ATOM 570 N N . LEU A 1 74 ? -29.954 12.087 78.248 1.00 72.88 74 LEU A N 1
ATOM 571 C CA . LEU A 1 74 ? -28.960 11.579 77.305 1.00 72.88 74 LEU A CA 1
ATOM 572 C C . LEU A 1 74 ? -29.418 11.834 75.854 1.00 72.88 74 LEU A C 1
ATOM 574 O O . LEU A 1 74 ? -30.583 11.575 75.526 1.00 72.88 74 LEU A O 1
ATOM 578 N N . PRO A 1 75 ? -28.528 12.315 74.966 1.00 68.25 75 PRO A N 1
ATOM 579 C CA . PRO A 1 75 ? -28.865 12.567 73.573 1.00 68.25 75 PRO A CA 1
ATOM 580 C C . PRO A 1 75 ? -29.232 11.251 72.882 1.00 68.25 75 PRO A C 1
ATOM 582 O O . PRO A 1 75 ? -28.405 10.355 72.711 1.00 68.25 75 PRO A O 1
ATOM 585 N N . ARG A 1 76 ? -30.499 11.129 72.479 1.00 70.31 76 ARG A N 1
ATOM 586 C CA . ARG A 1 76 ? -30.978 9.993 71.689 1.00 70.31 76 ARG A CA 1
ATOM 587 C C . ARG A 1 76 ? -30.319 10.040 70.312 1.00 70.31 76 ARG A C 1
ATOM 589 O O . ARG A 1 76 ? -30.634 10.905 69.497 1.00 70.31 76 ARG A O 1
ATOM 596 N N . LEU A 1 77 ? -29.418 9.092 70.059 1.00 68.75 77 LEU A N 1
ATOM 597 C CA . LEU A 1 77 ? -28.844 8.820 68.743 1.00 68.75 77 LEU A CA 1
ATOM 598 C C . LEU A 1 77 ? -29.971 8.438 67.779 1.00 68.75 77 LEU A C 1
ATOM 600 O O . LEU A 1 77 ? -30.420 7.294 67.717 1.00 68.75 77 LEU A O 1
ATOM 604 N N . ARG A 1 78 ? -30.463 9.428 67.035 1.00 72.00 78 ARG A N 1
ATOM 605 C CA . ARG A 1 78 ? -31.413 9.213 65.950 1.00 72.00 78 ARG A CA 1
ATOM 606 C C . ARG A 1 78 ? -30.628 8.600 64.796 1.00 72.00 78 ARG A C 1
ATOM 608 O O . ARG A 1 78 ? -29.883 9.303 64.119 1.00 72.00 78 ARG A O 1
ATOM 615 N N . LEU A 1 79 ? -30.775 7.290 64.589 1.00 68.62 79 LEU A N 1
ATOM 616 C CA . LEU A 1 79 ? -30.305 6.617 63.380 1.00 68.62 79 LEU A CA 1
ATOM 617 C C . LEU A 1 79 ? -31.031 7.238 62.185 1.00 68.62 79 LEU A C 1
ATOM 619 O O . LEU A 1 79 ? -32.145 6.854 61.833 1.00 68.62 79 LEU A O 1
ATOM 623 N N . VAL A 1 80 ? -30.408 8.244 61.577 1.00 73.25 80 VAL A N 1
ATOM 624 C CA . VAL A 1 80 ? -30.811 8.731 60.265 1.00 73.25 80 VAL A CA 1
ATOM 625 C C . VAL A 1 80 ? -30.410 7.629 59.299 1.00 73.25 80 VAL A C 1
ATOM 627 O O . VAL A 1 80 ? -29.262 7.561 58.862 1.00 73.25 80 VAL A O 1
ATOM 630 N N . ALA A 1 81 ? -31.343 6.719 59.015 1.00 71.38 81 ALA A N 1
ATOM 631 C CA . ALA A 1 81 ? -31.205 5.776 57.922 1.00 71.38 81 ALA A CA 1
ATOM 632 C C . ALA A 1 81 ? -31.012 6.609 56.652 1.00 71.38 81 ALA A C 1
ATOM 634 O O . ALA A 1 81 ? -31.963 7.163 56.098 1.00 71.38 81 ALA A O 1
ATOM 635 N N . ARG A 1 82 ? -29.752 6.779 56.234 1.00 68.25 82 ARG A N 1
ATOM 636 C CA . ARG A 1 82 ? -29.426 7.374 54.944 1.00 68.25 82 ARG A CA 1
ATOM 637 C C . ARG A 1 82 ? -30.121 6.500 53.917 1.00 68.25 82 ARG A C 1
ATOM 639 O O . ARG A 1 82 ? -29.702 5.371 53.683 1.00 68.25 82 ARG A O 1
ATOM 646 N N . ARG A 1 83 ? -31.202 7.025 53.341 1.00 67.62 83 ARG A N 1
ATOM 647 C CA . ARG A 1 83 ? -31.871 6.459 52.175 1.00 67.62 83 ARG A CA 1
ATOM 648 C C . ARG A 1 83 ? -30.815 6.415 51.073 1.00 67.62 83 ARG A C 1
ATOM 650 O O . ARG A 1 83 ? -30.551 7.418 50.416 1.00 67.62 83 ARG A O 1
ATOM 657 N N . GLN A 1 84 ? -30.125 5.285 50.955 1.00 70.88 84 GLN A N 1
ATOM 658 C CA . GLN A 1 84 ? -29.210 5.027 49.857 1.00 70.88 84 GLN A CA 1
ATOM 659 C C . GLN A 1 84 ? -30.082 4.932 48.618 1.00 70.88 84 GLN A C 1
ATOM 661 O O . GLN A 1 84 ? -30.730 3.916 48.381 1.00 70.88 84 GLN A O 1
ATOM 666 N N . GLN A 1 85 ? -30.168 6.027 47.868 1.00 77.69 85 GLN A N 1
ATOM 667 C CA . GLN A 1 85 ? -30.778 5.958 46.557 1.00 77.69 85 GLN A CA 1
ATOM 668 C C . GLN A 1 85 ? -29.872 5.086 45.679 1.00 77.69 85 GLN A C 1
ATOM 670 O O . GLN A 1 85 ? -28.677 5.384 45.553 1.00 77.69 85 GLN A O 1
ATOM 675 N N . PRO A 1 86 ? -30.391 3.973 45.140 1.00 77.12 86 PRO A N 1
ATOM 676 C CA . PRO A 1 86 ? -29.593 3.062 44.342 1.00 77.12 86 PRO A CA 1
ATOM 677 C C . PRO A 1 86 ? -29.111 3.789 43.082 1.00 77.12 86 PRO A C 1
ATOM 679 O O . PRO A 1 86 ? -29.893 4.406 42.361 1.00 77.12 86 PRO A O 1
ATOM 682 N N . ARG A 1 87 ? -27.799 3.737 42.831 1.00 87.81 87 ARG A N 1
ATOM 683 C CA . ARG A 1 87 ? -27.117 4.431 41.725 1.00 87.81 87 ARG A CA 1
ATOM 684 C C . ARG A 1 87 ? -27.340 3.726 40.379 1.00 87.81 87 ARG A C 1
ATOM 686 O O . ARG A 1 87 ? -26.381 3.399 39.686 1.00 87.81 87 ARG A O 1
ATOM 693 N N . TRP A 1 88 ? -28.595 3.495 40.003 1.00 93.88 88 TRP A N 1
ATOM 694 C CA . TRP A 1 88 ? -28.960 2.818 38.752 1.00 93.88 88 TRP A CA 1
ATOM 695 C C . TRP A 1 88 ? -28.352 3.487 37.519 1.00 93.88 88 TRP A C 1
ATOM 697 O O . TRP A 1 88 ? -27.859 2.791 36.638 1.00 93.88 88 TRP A O 1
ATOM 707 N N . GLY A 1 89 ? -28.285 4.823 37.494 1.00 91.81 89 GLY A N 1
ATOM 708 C CA . GLY A 1 89 ? -27.662 5.552 36.385 1.00 91.81 89 GLY A CA 1
ATOM 709 C C . GLY A 1 89 ? -26.194 5.173 36.154 1.00 91.81 89 GLY A C 1
ATOM 710 O O . GLY A 1 89 ? -25.764 5.043 35.014 1.00 91.81 89 GLY A O 1
ATOM 711 N N . LEU A 1 90 ? -25.440 4.912 37.227 1.00 94.00 90 LEU A N 1
ATOM 712 C CA . LEU A 1 90 ? -24.026 4.533 37.140 1.00 94.00 90 LEU A CA 1
ATOM 713 C C . LEU A 1 90 ? -23.870 3.106 36.590 1.00 94.00 90 LEU A C 1
ATOM 715 O O . LEU A 1 90 ? -22.972 2.844 35.797 1.00 94.00 90 LEU A O 1
ATOM 719 N N . ILE A 1 91 ? -24.786 2.204 36.955 1.00 95.06 91 ILE A N 1
ATOM 720 C CA . ILE A 1 91 ? -24.819 0.828 36.441 1.00 95.06 91 ILE A CA 1
ATOM 721 C C . ILE A 1 91 ? -25.139 0.824 34.944 1.00 95.06 91 ILE A C 1
ATOM 723 O O . ILE A 1 91 ? -24.436 0.176 34.176 1.00 95.06 91 ILE A O 1
ATOM 727 N N . VAL A 1 92 ? -26.157 1.578 34.519 1.00 96.69 92 VAL A N 1
ATOM 728 C CA . VAL A 1 92 ? -26.539 1.677 33.101 1.00 96.69 92 VAL A CA 1
ATOM 729 C C . VAL A 1 92 ? -25.400 2.265 32.271 1.00 96.69 92 VAL A C 1
ATOM 731 O O . VAL A 1 92 ? -25.072 1.725 31.217 1.00 96.69 92 VAL A O 1
ATOM 734 N N . MET A 1 93 ? -24.748 3.323 32.762 1.00 97.06 93 MET A N 1
ATOM 735 C CA . MET A 1 93 ? -23.606 3.922 32.072 1.00 97.06 93 MET A CA 1
ATOM 736 C C . MET A 1 93 ? -22.432 2.938 31.952 1.00 97.06 93 MET A C 1
ATOM 738 O O . MET A 1 93 ? -21.848 2.808 30.878 1.00 97.06 93 MET A O 1
ATOM 742 N N . ALA A 1 94 ? -22.108 2.207 33.025 1.00 96.62 94 ALA A N 1
ATOM 743 C CA . ALA A 1 94 ? -21.060 1.191 32.991 1.00 96.62 94 ALA A CA 1
ATOM 744 C C . ALA A 1 94 ? -21.384 0.075 31.984 1.00 96.62 94 ALA A C 1
ATOM 746 O O . ALA A 1 94 ? -20.514 -0.329 31.214 1.00 96.62 94 ALA A O 1
ATOM 747 N N . LEU A 1 95 ? -22.641 -0.377 31.940 1.00 97.81 95 LEU A N 1
ATOM 748 C CA . LEU A 1 95 ? -23.092 -1.397 30.995 1.00 97.81 95 LEU A CA 1
ATOM 749 C C . LEU A 1 95 ? -22.979 -0.914 29.541 1.00 97.81 95 LEU A C 1
ATOM 751 O O . LEU A 1 95 ? -22.487 -1.648 28.687 1.00 97.81 95 LEU A O 1
ATOM 755 N N . ALA A 1 96 ? -23.374 0.334 29.270 1.00 98.00 96 ALA A N 1
ATOM 756 C CA . ALA A 1 96 ? -23.254 0.943 27.949 1.00 98.00 96 ALA A CA 1
ATOM 757 C C . ALA A 1 96 ? -21.789 1.052 27.502 1.00 98.00 96 ALA A C 1
ATOM 759 O O . ALA A 1 96 ? -21.466 0.730 26.360 1.00 98.00 96 ALA A O 1
ATOM 760 N N . MET A 1 97 ? -20.891 1.444 28.410 1.00 98.00 97 MET A N 1
ATOM 761 C CA . MET A 1 97 ? -19.464 1.560 28.111 1.00 98.00 97 MET A CA 1
ATOM 762 C C . MET A 1 97 ? -18.833 0.194 27.807 1.00 98.00 97 MET A C 1
ATOM 764 O O . MET A 1 97 ? -18.071 0.072 26.852 1.00 98.00 97 MET A O 1
ATOM 768 N N . ILE A 1 98 ? -19.184 -0.845 28.574 1.00 98.19 98 ILE A N 1
ATOM 769 C CA . ILE A 1 98 ? -18.737 -2.222 28.313 1.00 98.19 98 ILE A CA 1
ATOM 770 C C . ILE A 1 98 ? -19.264 -2.703 26.959 1.00 98.19 98 ILE A C 1
ATOM 772 O O . ILE A 1 98 ? -18.497 -3.245 26.167 1.00 98.19 98 ILE A O 1
ATOM 776 N N . GLY A 1 99 ? -20.544 -2.464 26.663 1.00 98.19 99 GLY A N 1
ATOM 777 C CA . GLY A 1 99 ? -21.144 -2.819 25.377 1.00 98.19 99 GLY A CA 1
ATOM 778 C C . GLY A 1 99 ? -20.442 -2.145 24.197 1.00 98.19 99 GLY A C 1
ATOM 779 O O . GLY A 1 99 ? -20.101 -2.815 23.225 1.00 98.19 99 GLY A O 1
ATOM 780 N N . ALA A 1 100 ? -20.150 -0.847 24.306 1.00 98.06 100 ALA A N 1
ATOM 781 C CA . ALA A 1 100 ? -19.405 -0.109 23.289 1.00 98.06 100 ALA A CA 1
ATOM 782 C C . ALA A 1 100 ? -17.982 -0.657 23.101 1.00 98.06 100 ALA A C 1
ATOM 784 O O . ALA A 1 100 ? -17.526 -0.801 21.969 1.00 98.06 100 ALA A O 1
ATOM 785 N N . LEU A 1 101 ? -17.296 -1.010 24.194 1.00 97.94 101 LEU A N 1
ATOM 786 C CA . LEU A 1 101 ? -15.950 -1.578 24.136 1.00 97.94 101 LEU A CA 1
ATOM 787 C C . LEU A 1 101 ? -15.944 -2.945 23.437 1.00 97.94 101 LEU A C 1
ATOM 789 O O . LEU A 1 101 ? -15.108 -3.195 22.574 1.00 97.94 101 LEU A O 1
ATOM 793 N N . VAL A 1 102 ? -16.905 -3.812 23.769 1.00 98.06 102 VAL A N 1
ATOM 794 C CA . VAL A 1 102 ? -17.064 -5.125 23.128 1.00 98.06 102 VAL A CA 1
ATOM 795 C C . VAL A 1 102 ? -17.398 -4.964 21.645 1.00 98.06 102 VAL A C 1
ATOM 797 O O . VAL A 1 102 ? -16.787 -5.629 20.812 1.00 98.06 102 VAL A O 1
ATOM 800 N N . ALA A 1 103 ? -18.307 -4.048 21.298 1.00 97.81 103 ALA A N 1
ATOM 801 C CA . ALA A 1 103 ? -18.630 -3.751 19.906 1.00 97.81 103 ALA A CA 1
ATOM 802 C C . ALA A 1 103 ? -17.393 -3.266 19.133 1.00 97.81 103 ALA A C 1
ATOM 804 O O . ALA A 1 103 ? -17.106 -3.779 18.054 1.00 97.81 103 ALA A O 1
ATOM 805 N N . ALA A 1 104 ? -16.608 -2.349 19.705 1.00 97.31 104 ALA A N 1
ATOM 806 C CA . ALA A 1 104 ? -15.364 -1.879 19.100 1.00 97.31 104 ALA A CA 1
ATOM 807 C C . ALA A 1 104 ? -14.341 -3.014 18.918 1.00 97.31 104 ALA A C 1
ATOM 809 O O . ALA A 1 104 ? -13.731 -3.117 17.855 1.00 97.31 104 ALA A O 1
ATOM 810 N N . CYS A 1 105 ? -14.199 -3.906 19.906 1.00 96.81 105 CYS A N 1
ATOM 811 C CA . CYS A 1 105 ? -13.326 -5.080 19.819 1.00 96.81 105 CYS A CA 1
ATOM 812 C C . CYS A 1 105 ? -13.726 -6.062 18.711 1.00 96.81 105 CYS A C 1
ATOM 814 O O . CYS A 1 105 ? -12.854 -6.750 18.192 1.00 96.81 105 CYS A O 1
ATOM 816 N N . ILE A 1 106 ? -15.008 -6.141 18.347 1.00 96.75 106 ILE A N 1
ATOM 817 C CA . ILE A 1 106 ? -15.487 -7.006 17.258 1.00 96.75 106 ILE A CA 1
ATOM 818 C C . ILE A 1 106 ? -15.349 -6.299 15.901 1.00 96.75 106 ILE A C 1
ATOM 820 O O . ILE A 1 106 ? -14.895 -6.900 14.930 1.00 96.75 106 ILE A O 1
ATOM 824 N N . ILE A 1 107 ? -15.702 -5.013 15.829 1.00 96.06 107 ILE A N 1
ATOM 825 C CA . ILE A 1 107 ? -15.712 -4.240 14.577 1.00 96.06 107 ILE A CA 1
ATOM 826 C C . ILE A 1 107 ? -14.288 -3.950 14.081 1.00 96.06 107 ILE A C 1
ATOM 828 O O . ILE A 1 107 ? -14.022 -4.050 12.884 1.00 96.06 107 ILE A O 1
ATOM 832 N N . ALA A 1 108 ? -13.352 -3.623 14.977 1.00 94.88 108 ALA A N 1
ATOM 833 C CA . ALA A 1 108 ? -11.978 -3.283 14.606 1.00 94.88 108 ALA A CA 1
ATOM 834 C C . ALA A 1 108 ? -11.252 -4.384 13.796 1.00 94.88 108 ALA A C 1
ATOM 836 O O . ALA A 1 108 ? -10.767 -4.078 12.706 1.00 94.88 108 ALA A O 1
ATOM 837 N N . PRO A 1 109 ? -11.183 -5.657 14.239 1.00 90.75 109 PRO A N 1
ATOM 838 C CA . PRO A 1 109 ? -10.516 -6.706 13.468 1.00 90.75 109 PRO A CA 1
ATOM 839 C C . PRO A 1 109 ? -11.217 -7.009 12.139 1.00 90.75 109 PRO A C 1
ATOM 841 O O . PRO A 1 109 ? -10.536 -7.347 11.171 1.00 90.75 109 PRO A O 1
ATOM 844 N N . MET A 1 110 ? -12.542 -6.840 12.064 1.00 92.56 110 MET A N 1
ATOM 845 C CA . MET A 1 110 ? -13.301 -6.999 10.821 1.00 92.56 110 MET A CA 1
ATOM 846 C C . MET A 1 110 ? -12.907 -5.936 9.783 1.00 92.56 110 MET A C 1
ATOM 848 O O . MET A 1 110 ? -12.659 -6.270 8.625 1.00 92.56 110 MET A O 1
ATOM 852 N N . LEU A 1 111 ? -12.769 -4.673 10.200 1.00 88.56 111 LEU A N 1
ATOM 853 C CA . LEU A 1 111 ? -12.302 -3.590 9.325 1.00 88.56 111 LEU A CA 1
ATOM 854 C C . LEU A 1 111 ? -10.856 -3.806 8.860 1.00 88.56 111 LEU A C 1
ATOM 856 O O . LEU A 1 111 ? -10.544 -3.555 7.698 1.00 88.56 111 LEU A O 1
ATOM 860 N N . ILE A 1 112 ? -9.989 -4.319 9.739 1.00 88.25 112 ILE A N 1
ATOM 861 C CA . ILE A 1 112 ? -8.594 -4.635 9.396 1.00 88.25 112 ILE A CA 1
ATOM 862 C C . ILE A 1 112 ? -8.525 -5.732 8.320 1.00 88.25 112 ILE A C 1
ATOM 864 O O . ILE A 1 112 ? -7.770 -5.587 7.361 1.00 88.25 112 ILE A O 1
ATOM 868 N N . HIS A 1 113 ? -9.338 -6.789 8.431 1.00 84.75 113 HIS A N 1
ATOM 869 C CA . HIS A 1 113 ? -9.384 -7.865 7.429 1.00 84.75 113 HIS A CA 1
ATOM 870 C C . HIS A 1 113 ? -9.994 -7.412 6.094 1.00 84.75 113 HIS A C 1
ATOM 872 O O . HIS A 1 113 ? -9.585 -7.871 5.027 1.00 84.75 113 HIS A O 1
ATOM 878 N N . SER A 1 114 ? -10.955 -6.485 6.126 1.00 80.25 114 SER A N 1
ATOM 879 C CA . SER A 1 114 ? -11.491 -5.908 4.891 1.00 80.25 114 SER A CA 1
ATOM 880 C C . SER A 1 114 ? -10.423 -5.091 4.160 1.00 80.25 114 SER A C 1
ATOM 882 O O . SER A 1 114 ? -10.255 -5.244 2.954 1.00 80.25 114 SER A O 1
ATOM 884 N N . ALA A 1 115 ? -9.649 -4.283 4.891 1.00 76.62 115 ALA A N 1
ATOM 885 C CA . ALA A 1 115 ? -8.594 -3.459 4.306 1.00 76.62 115 ALA A CA 1
ATOM 886 C C . ALA A 1 115 ? -7.415 -4.283 3.757 1.00 76.62 115 ALA A C 1
ATOM 888 O O . ALA A 1 115 ? -6.783 -3.871 2.785 1.00 76.62 115 ALA A O 1
ATOM 889 N N . SER A 1 116 ? -7.109 -5.450 4.338 1.00 78.94 116 SER A N 1
ATOM 890 C CA . SER A 1 116 ? -6.026 -6.303 3.828 1.00 78.94 116 SER A CA 1
ATOM 891 C C . SER A 1 116 ? -6.351 -6.919 2.468 1.00 78.94 116 SER A C 1
ATOM 893 O O . SER A 1 116 ? -5.455 -7.074 1.643 1.00 78.94 116 SER A O 1
ATOM 895 N N . THR A 1 117 ? -7.625 -7.220 2.209 1.00 79.19 117 THR A N 1
ATOM 896 C CA . THR A 1 117 ? -8.055 -7.858 0.954 1.00 79.19 117 THR A CA 1
ATOM 897 C C . THR A 1 117 ? -7.903 -6.906 -0.242 1.00 79.19 117 THR A C 1
ATOM 899 O O . THR A 1 117 ? -7.427 -7.300 -1.309 1.00 79.19 117 THR A O 1
ATOM 902 N N . ASP A 1 118 ? -8.205 -5.619 -0.053 1.00 80.00 118 ASP A N 1
ATOM 903 C CA . ASP A 1 118 ? -8.020 -4.605 -1.099 1.00 80.00 118 ASP A CA 1
ATOM 904 C C . ASP A 1 118 ? -6.532 -4.344 -1.386 1.00 80.00 118 ASP A C 1
ATOM 906 O O . ASP A 1 118 ? -6.128 -4.134 -2.534 1.00 80.00 118 ASP A O 1
ATOM 910 N N . LEU A 1 119 ? -5.683 -4.414 -0.357 1.00 82.38 119 LEU A N 1
ATOM 911 C CA . LEU A 1 119 ? -4.238 -4.254 -0.520 1.00 82.38 119 LEU A CA 1
ATOM 912 C C . LEU A 1 119 ? -3.620 -5.405 -1.318 1.00 82.38 119 LEU A C 1
ATOM 914 O O . LEU A 1 119 ? -2.782 -5.161 -2.182 1.00 82.38 119 LEU A O 1
ATOM 918 N N . GLU A 1 120 ? -4.056 -6.642 -1.093 1.00 84.69 120 GLU A N 1
ATOM 919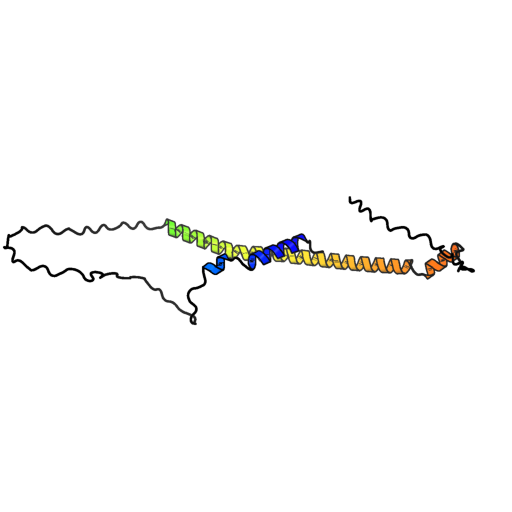 C CA . GLU A 1 120 ? -3.528 -7.794 -1.828 1.00 84.69 120 GLU A CA 1
ATOM 920 C C . GLU A 1 120 ? -3.884 -7.729 -3.324 1.00 84.69 120 GLU A C 1
ATOM 922 O O . GLU A 1 120 ? -3.020 -7.931 -4.180 1.00 84.69 120 GLU A O 1
ATOM 927 N N . SER A 1 121 ? -5.117 -7.329 -3.660 1.00 88.31 121 SER A N 1
ATOM 928 C CA . SER A 1 121 ? -5.526 -7.165 -5.064 1.00 88.31 121 SER A CA 1
ATOM 929 C C . SER A 1 121 ? -4.802 -6.010 -5.771 1.00 88.31 121 SER A C 1
ATOM 931 O O . SER A 1 121 ? -4.424 -6.137 -6.939 1.00 88.31 121 SER A O 1
ATOM 933 N N . THR A 1 122 ? -4.557 -4.893 -5.075 1.00 91.75 122 THR A N 1
ATOM 934 C CA . THR A 1 122 ? -3.828 -3.749 -5.649 1.00 91.75 122 THR A CA 1
ATOM 935 C C . THR A 1 122 ? -2.348 -4.056 -5.850 1.00 91.75 122 THR A C 1
ATOM 937 O O . THR A 1 122 ? -1.800 -3.687 -6.888 1.00 91.75 122 THR A O 1
ATOM 940 N N . ILE A 1 123 ? -1.713 -4.783 -4.924 1.00 94.19 123 ILE A N 1
ATOM 941 C CA . ILE A 1 123 ? -0.334 -5.264 -5.089 1.00 94.19 123 ILE A CA 1
ATOM 942 C C . ILE A 1 123 ? -0.248 -6.226 -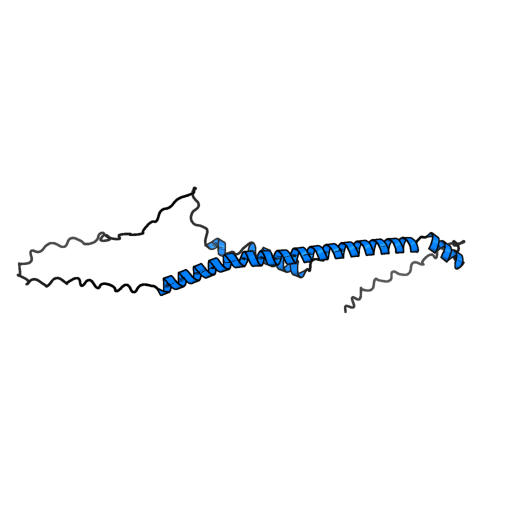6.276 1.00 94.19 123 ILE A C 1
ATOM 944 O O . ILE A 1 123 ? 0.591 -6.023 -7.150 1.00 94.19 123 ILE A O 1
ATOM 948 N N . GLY A 1 124 ? -1.159 -7.200 -6.373 1.00 94.38 124 GLY A N 1
ATOM 949 C CA . GLY A 1 124 ? -1.194 -8.129 -7.504 1.00 94.38 124 GLY A CA 1
ATOM 950 C C . GLY A 1 124 ? -1.353 -7.416 -8.852 1.00 94.38 124 GLY A C 1
ATOM 951 O O . GLY A 1 124 ? -0.664 -7.748 -9.819 1.00 94.38 124 GLY A O 1
ATOM 952 N N . ARG A 1 125 ? -2.197 -6.375 -8.913 1.00 95.44 125 ARG A N 1
ATOM 953 C CA . ARG A 1 125 ? -2.345 -5.555 -10.122 1.00 95.44 125 ARG A CA 1
ATOM 954 C C . ARG A 1 125 ? -1.059 -4.803 -10.458 1.00 95.44 125 ARG A C 1
ATOM 956 O O . ARG A 1 125 ? -0.601 -4.887 -11.594 1.00 95.44 125 ARG A O 1
ATOM 963 N N . LEU A 1 126 ? -0.436 -4.141 -9.485 1.00 95.69 126 LEU A N 1
ATOM 964 C CA . LEU A 1 126 ? 0.822 -3.417 -9.696 1.00 95.69 126 LEU A CA 1
ATOM 965 C C . LEU A 1 126 ? 1.964 -4.338 -10.146 1.00 95.69 126 LEU A C 1
ATOM 967 O O . LEU A 1 126 ? 2.738 -3.969 -11.026 1.00 95.69 126 LEU A O 1
ATOM 971 N N . GLU A 1 127 ? 2.058 -5.547 -9.592 1.00 97.00 127 GLU A N 1
ATOM 972 C CA . GLU A 1 127 ? 3.043 -6.540 -10.029 1.00 97.00 127 GLU A CA 1
ATOM 973 C C . GLU A 1 127 ? 2.793 -7.008 -11.467 1.00 97.00 127 GLU A C 1
ATOM 975 O O . GLU A 1 127 ? 3.748 -7.199 -12.226 1.00 97.00 127 GLU A O 1
ATOM 980 N N . SER A 1 128 ? 1.526 -7.182 -11.862 1.00 97.56 128 SER A N 1
ATOM 981 C CA . SER A 1 128 ? 1.170 -7.521 -13.245 1.00 97.56 128 SER A CA 1
ATOM 982 C C . SER A 1 128 ? 1.523 -6.396 -14.225 1.00 97.56 128 SER A C 1
ATOM 984 O O . SER A 1 128 ? 2.197 -6.660 -15.220 1.00 97.56 128 SER A O 1
ATOM 986 N N . GLU A 1 129 ? 1.189 -5.143 -13.894 1.00 97.75 129 GLU A N 1
ATOM 987 C CA . GLU A 1 129 ? 1.523 -3.955 -14.692 1.00 97.75 129 GLU A CA 1
ATOM 988 C C . GLU A 1 129 ? 3.048 -3.791 -14.824 1.00 97.75 129 GLU A C 1
ATOM 990 O O . GLU A 1 129 ? 3.569 -3.527 -15.908 1.00 97.75 129 GLU A O 1
ATOM 995 N N . GLN A 1 130 ? 3.800 -4.012 -13.742 1.00 97.38 130 GLN A N 1
ATOM 996 C CA . GLN A 1 130 ? 5.261 -3.944 -13.770 1.00 97.38 130 GLN A CA 1
ATOM 997 C C . GLN A 1 130 ? 5.873 -5.023 -14.674 1.00 97.38 130 GLN A C 1
ATOM 999 O O . GLN A 1 130 ? 6.815 -4.736 -15.417 1.00 97.38 130 GLN A O 1
ATOM 1004 N N . LYS A 1 131 ? 5.358 -6.258 -14.624 1.00 97.88 131 LYS A N 1
ATOM 1005 C CA . LYS A 1 131 ? 5.812 -7.350 -15.500 1.00 97.88 131 LYS A CA 1
ATOM 1006 C C . LYS A 1 131 ? 5.511 -7.053 -16.965 1.00 97.88 131 LYS A C 1
ATOM 1008 O O . LYS A 1 131 ? 6.374 -7.278 -17.811 1.00 97.88 131 LYS A O 1
ATOM 1013 N N . GLU A 1 132 ? 4.329 -6.520 -17.257 1.00 98.19 132 GLU A N 1
ATOM 1014 C CA . GLU A 1 132 ? 3.934 -6.128 -18.610 1.00 98.19 132 GLU A CA 1
ATOM 1015 C C . GLU A 1 132 ? 4.842 -5.020 -19.159 1.00 98.19 132 GLU A C 1
ATOM 1017 O O . GLU A 1 132 ? 5.395 -5.154 -20.251 1.00 98.19 132 GLU A O 1
ATOM 1022 N N . LEU A 1 133 ? 5.095 -3.972 -18.370 1.00 98.19 133 LEU A N 1
ATOM 1023 C CA . LEU A 1 133 ? 6.007 -2.890 -18.747 1.00 98.19 133 LEU A CA 1
ATOM 1024 C C . LEU A 1 133 ? 7.444 -3.380 -18.950 1.00 98.19 133 LEU A C 1
ATOM 1026 O O . LEU A 1 133 ? 8.116 -2.954 -19.890 1.00 98.19 133 LEU A O 1
ATOM 1030 N N . ALA A 1 134 ? 7.924 -4.288 -18.099 1.00 98.12 134 ALA A N 1
ATOM 1031 C CA . ALA A 1 134 ? 9.248 -4.882 -18.253 1.00 98.12 134 ALA A CA 1
ATOM 1032 C C . ALA A 1 134 ? 9.356 -5.697 -19.553 1.00 98.12 134 ALA A C 1
ATOM 1034 O O . ALA A 1 134 ? 10.347 -5.572 -20.277 1.00 98.12 134 ALA A O 1
ATOM 1035 N N . ALA A 1 135 ? 8.324 -6.480 -19.884 1.00 98.19 135 ALA A N 1
ATOM 1036 C CA . ALA A 1 135 ? 8.256 -7.231 -21.134 1.00 98.19 135 ALA A CA 1
ATOM 1037 C C . ALA A 1 135 ? 8.211 -6.299 -22.357 1.00 98.19 135 ALA A C 1
ATOM 1039 O O . ALA A 1 135 ? 8.964 -6.500 -23.311 1.00 98.19 135 ALA A O 1
ATOM 1040 N N . ALA A 1 136 ? 7.399 -5.238 -22.308 1.00 97.81 136 ALA A N 1
ATOM 1041 C CA . ALA A 1 136 ? 7.311 -4.240 -23.371 1.00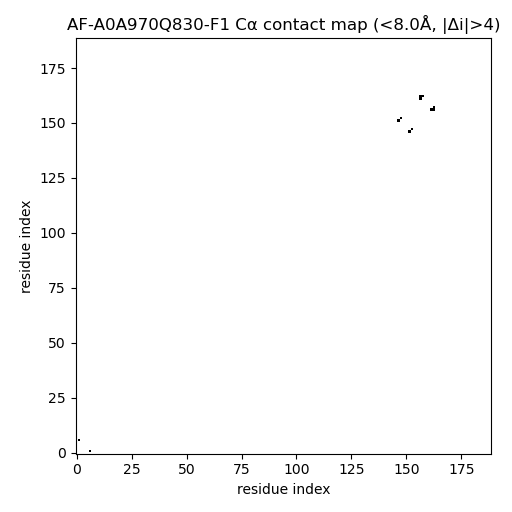 97.81 136 ALA A CA 1
ATOM 1042 C C . ALA A 1 136 ? 8.650 -3.519 -23.594 1.00 97.81 136 ALA A C 1
ATOM 1044 O O . ALA A 1 136 ? 9.092 -3.364 -24.733 1.00 97.81 136 ALA A O 1
ATOM 1045 N N . ASN A 1 137 ? 9.340 -3.133 -22.518 1.00 98.06 137 ASN A N 1
ATOM 1046 C CA . ASN A 1 137 ? 10.642 -2.479 -22.610 1.00 98.06 137 ASN A CA 1
ATOM 1047 C C . ASN A 1 137 ? 11.721 -3.414 -23.183 1.00 98.06 137 ASN A C 1
ATOM 1049 O O . ASN A 1 137 ? 12.525 -3.005 -24.020 1.00 98.06 137 ASN A O 1
ATOM 1053 N N . SER A 1 138 ? 11.715 -4.689 -22.784 1.00 97.31 138 SER A N 1
ATOM 1054 C CA . SER A 1 138 ? 12.600 -5.702 -23.367 1.00 97.31 138 SER A CA 1
ATOM 1055 C C . SER A 1 138 ? 12.339 -5.887 -24.867 1.00 97.31 138 SER A C 1
ATOM 1057 O O . SER A 1 138 ? 13.286 -5.894 -25.654 1.00 97.31 138 SER A O 1
ATOM 1059 N N . ALA A 1 139 ? 11.070 -5.943 -25.282 1.00 98.06 139 ALA A N 1
ATOM 1060 C CA . ALA A 1 139 ? 10.691 -6.053 -26.688 1.00 98.06 139 ALA A CA 1
ATOM 1061 C C . ALA A 1 139 ? 11.117 -4.825 -27.509 1.00 98.06 139 ALA A C 1
ATOM 1063 O O . ALA A 1 139 ? 11.658 -4.976 -28.604 1.00 98.06 139 ALA A O 1
ATOM 1064 N N . LEU A 1 140 ? 10.922 -3.612 -26.983 1.00 97.81 140 LEU A N 1
ATOM 1065 C CA . LEU A 1 140 ? 11.375 -2.374 -27.625 1.00 97.81 140 LEU A CA 1
ATOM 1066 C C . LEU A 1 140 ? 12.899 -2.312 -27.725 1.00 97.81 140 LEU A C 1
ATOM 1068 O O . LEU A 1 140 ? 13.432 -1.946 -28.768 1.00 97.81 140 LEU A O 1
ATOM 1072 N N . SER A 1 141 ? 13.603 -2.725 -26.673 1.00 96.25 141 SER A N 1
ATOM 1073 C CA . SER A 1 141 ? 15.065 -2.770 -26.668 1.00 96.25 141 SER A CA 1
ATOM 1074 C C . SER A 1 141 ? 15.588 -3.743 -27.726 1.00 96.25 141 SER A C 1
ATOM 1076 O O . SER A 1 141 ? 16.493 -3.397 -28.479 1.00 96.25 141 SER A O 1
ATOM 1078 N N . ALA A 1 142 ? 14.965 -4.918 -27.860 1.00 96.06 142 ALA A N 1
ATOM 1079 C CA . ALA A 1 142 ? 15.288 -5.878 -28.913 1.00 96.06 142 ALA A CA 1
ATOM 1080 C C . ALA A 1 142 ? 15.028 -5.313 -30.323 1.00 96.06 142 ALA A C 1
ATOM 1082 O O . ALA A 1 142 ? 15.838 -5.522 -31.224 1.00 96.06 142 ALA A O 1
ATOM 1083 N N . GLN A 1 143 ? 13.940 -4.558 -30.517 1.00 95.25 143 GLN A N 1
ATOM 1084 C CA . GLN A 1 143 ? 13.663 -3.875 -31.787 1.00 95.25 143 GLN A CA 1
ATOM 1085 C C . GLN A 1 143 ? 14.706 -2.803 -32.097 1.00 95.25 143 GLN A C 1
ATOM 1087 O O . GLN A 1 143 ?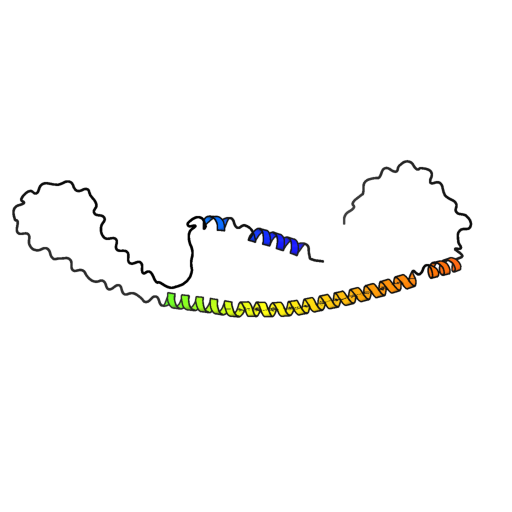 15.186 -2.736 -33.227 1.00 95.25 143 GLN A O 1
ATOM 1092 N N . ILE A 1 144 ? 15.096 -1.997 -31.105 1.00 93.38 144 ILE A N 1
ATOM 1093 C CA . ILE A 1 144 ? 16.157 -1.002 -31.268 1.00 93.38 144 ILE A CA 1
ATOM 1094 C C . ILE A 1 144 ? 17.453 -1.704 -31.645 1.00 93.38 144 ILE A C 1
ATOM 1096 O O . ILE A 1 144 ? 18.037 -1.323 -32.646 1.00 93.38 144 ILE A O 1
ATOM 1100 N N . SER A 1 145 ? 17.859 -2.764 -30.940 1.00 90.50 145 SER A N 1
ATOM 1101 C CA . SER A 1 145 ? 19.067 -3.527 -31.280 1.00 90.50 145 SER A CA 1
ATOM 1102 C C . SER A 1 145 ? 19.018 -4.129 -32.688 1.00 90.50 145 SER A C 1
ATOM 1104 O O . SER A 1 145 ? 20.029 -4.133 -33.387 1.00 90.50 145 SER A O 1
ATOM 1106 N N . ALA A 1 146 ? 17.850 -4.599 -33.135 1.00 90.31 146 ALA A N 1
ATOM 1107 C CA . ALA A 1 146 ? 17.667 -5.114 -34.490 1.00 90.31 146 ALA A CA 1
ATOM 1108 C C . ALA A 1 146 ? 17.762 -4.007 -35.558 1.00 90.31 146 ALA A C 1
ATOM 1110 O O . ALA A 1 146 ? 18.315 -4.228 -36.636 1.00 90.31 146 ALA A O 1
ATOM 1111 N N . LEU A 1 147 ? 17.237 -2.810 -35.272 1.00 88.12 147 LEU A N 1
ATOM 1112 C CA . LEU A 1 147 ? 17.285 -1.658 -36.177 1.00 88.12 147 LEU A CA 1
ATOM 1113 C C . LEU A 1 147 ? 18.643 -0.945 -36.162 1.00 88.12 147 LEU A C 1
ATOM 1115 O O . LEU A 1 147 ? 19.084 -0.467 -37.203 1.00 88.12 147 LEU A O 1
ATOM 1119 N N . SER A 1 148 ? 19.306 -0.896 -35.008 1.00 85.12 148 SER A N 1
ATOM 1120 C CA . SER A 1 148 ? 20.603 -0.258 -34.785 1.00 85.12 148 SER A CA 1
ATOM 1121 C C . SER A 1 148 ? 21.775 -1.173 -35.122 1.00 85.12 148 SER A C 1
ATOM 1123 O O . SER A 1 148 ? 22.904 -0.860 -34.744 1.00 85.12 148 SER A O 1
ATOM 1125 N N . SER A 1 149 ? 21.530 -2.312 -35.782 1.00 85.88 149 SER A N 1
ATOM 1126 C CA . SER A 1 149 ? 22.618 -3.170 -36.235 1.00 85.88 149 SER A CA 1
ATOM 1127 C C . SER A 1 149 ? 23.573 -2.330 -37.097 1.00 85.88 149 SER A C 1
ATOM 1129 O O . SER A 1 149 ? 23.126 -1.731 -38.084 1.00 85.88 149 SER A O 1
ATOM 1131 N N . PRO A 1 150 ? 24.872 -2.256 -36.748 1.00 80.31 150 PRO A N 1
ATOM 1132 C CA . PRO A 1 150 ? 25.860 -1.454 -37.473 1.00 80.31 150 PRO A CA 1
ATOM 1133 C C . PRO A 1 150 ? 25.947 -1.844 -38.952 1.00 80.31 150 PRO A C 1
ATOM 1135 O O . PRO A 1 150 ? 26.318 -1.025 -39.786 1.00 80.31 150 PRO A O 1
ATOM 1138 N N . GLU A 1 151 ? 25.519 -3.057 -39.289 1.00 82.31 151 GLU A N 1
ATOM 1139 C CA . GLU A 1 151 ? 25.414 -3.561 -40.652 1.00 82.31 151 GLU A CA 1
ATOM 1140 C C . GLU A 1 151 ? 24.384 -2.784 -41.488 1.00 82.31 151 GLU A C 1
ATOM 1142 O O . GLU A 1 151 ? 24.676 -2.410 -42.621 1.00 82.31 151 GLU A O 1
ATOM 1147 N N . ARG A 1 152 ? 23.231 -2.405 -40.910 1.00 82.06 152 ARG A N 1
ATOM 1148 C CA . ARG A 1 152 ? 22.267 -1.518 -41.588 1.00 82.06 152 ARG A CA 1
ATOM 1149 C C . ARG A 1 152 ? 22.801 -0.108 -41.749 1.00 82.06 152 ARG A C 1
ATOM 1151 O O . ARG A 1 152 ? 22.590 0.502 -42.792 1.00 82.06 152 ARG A O 1
ATOM 1158 N N . VAL A 1 153 ? 23.487 0.414 -40.733 1.00 85.69 153 VAL A N 1
ATOM 1159 C CA . VAL A 1 153 ? 24.101 1.746 -40.816 1.00 85.69 153 VAL A CA 1
ATOM 1160 C C . VAL A 1 153 ? 25.165 1.762 -41.919 1.00 85.69 153 VAL A C 1
ATOM 1162 O O . VAL A 1 153 ? 25.189 2.696 -42.715 1.00 85.69 153 VAL A O 1
ATOM 1165 N N . ALA A 1 154 ? 25.977 0.707 -42.033 1.00 87.38 154 ALA A N 1
ATOM 1166 C CA . ALA A 1 154 ? 26.972 0.544 -43.090 1.00 87.38 154 ALA A CA 1
ATOM 1167 C C . ALA A 1 154 ? 26.344 0.379 -44.486 1.00 87.38 154 ALA A C 1
ATOM 1169 O O . ALA A 1 154 ? 26.777 1.041 -45.430 1.00 87.38 154 ALA A O 1
ATOM 1170 N N . GLU A 1 155 ? 25.294 -0.436 -44.636 1.00 86.94 155 GLU A N 1
ATOM 1171 C CA . GLU A 1 155 ? 24.550 -0.554 -45.900 1.00 86.94 155 GLU A CA 1
ATOM 1172 C C . GLU A 1 155 ? 23.940 0.786 -46.325 1.00 86.94 155 GLU A C 1
ATOM 1174 O O . GLU A 1 155 ? 24.015 1.177 -47.492 1.00 86.94 155 GLU A O 1
ATOM 1179 N N . GLN A 1 156 ? 23.338 1.511 -45.383 1.00 88.56 156 GLN A N 1
ATOM 1180 C CA . GLN A 1 156 ? 22.673 2.780 -45.651 1.00 88.56 156 GLN A CA 1
ATOM 1181 C C . GLN A 1 156 ? 23.688 3.892 -45.948 1.00 88.56 156 GLN A C 1
ATOM 1183 O O . GLN A 1 156 ? 23.467 4.675 -46.870 1.00 88.56 156 GLN A O 1
ATOM 1188 N N . ALA A 1 157 ? 24.835 3.903 -45.264 1.00 90.44 157 ALA A N 1
ATOM 1189 C CA . ALA A 1 157 ? 25.974 4.755 -45.602 1.00 90.44 157 ALA A CA 1
ATOM 1190 C C . ALA A 1 157 ? 26.492 4.453 -47.018 1.00 90.44 157 ALA A C 1
ATOM 1192 O O . ALA A 1 157 ? 26.648 5.368 -47.824 1.00 90.44 157 ALA A O 1
ATOM 1193 N N . THR A 1 158 ? 26.620 3.171 -47.376 1.00 92.19 158 THR A N 1
ATOM 1194 C CA . THR A 1 158 ? 27.037 2.747 -48.722 1.00 92.19 158 THR A CA 1
ATOM 1195 C C . THR A 1 158 ? 26.045 3.215 -49.794 1.00 92.19 158 THR A C 1
ATOM 1197 O O . THR A 1 158 ? 26.462 3.744 -50.822 1.00 92.19 158 THR A O 1
ATOM 1200 N N . ARG A 1 159 ? 24.726 3.112 -49.552 1.00 91.31 159 ARG A N 1
ATOM 1201 C CA . ARG A 1 159 ? 23.685 3.633 -50.467 1.00 91.31 159 ARG A CA 1
ATOM 1202 C C . ARG A 1 159 ? 23.725 5.151 -50.632 1.00 91.31 159 ARG A C 1
ATOM 1204 O O . ARG A 1 159 ? 23.383 5.646 -51.700 1.00 91.31 159 ARG A O 1
ATOM 1211 N N . LEU A 1 160 ? 24.129 5.879 -49.594 1.00 93.56 160 LEU A N 1
ATOM 1212 C CA . LEU A 1 160 ? 24.307 7.333 -49.635 1.00 93.56 160 LEU A CA 1
ATOM 1213 C C . LEU A 1 160 ? 25.655 7.754 -50.247 1.00 93.56 160 LEU A C 1
ATOM 1215 O O . LEU A 1 160 ? 25.938 8.946 -50.322 1.00 93.56 160 LEU A O 1
ATOM 1219 N N . GLY A 1 161 ? 26.496 6.805 -50.673 1.00 93.75 161 GLY A N 1
ATOM 1220 C CA . GLY A 1 161 ? 27.845 7.089 -51.166 1.00 93.75 161 GLY A CA 1
ATOM 1221 C C . GLY A 1 161 ? 28.825 7.507 -50.065 1.00 93.75 161 GLY A C 1
ATOM 1222 O O . GLY A 1 161 ? 29.939 7.937 -50.360 1.00 93.75 161 GLY A O 1
ATOM 1223 N N . LEU A 1 162 ? 28.435 7.364 -48.798 1.00 87.00 162 LEU A N 1
ATOM 1224 C CA . LEU A 1 162 ? 29.289 7.563 -47.635 1.00 87.00 162 LEU A CA 1
ATOM 1225 C C . LEU A 1 162 ? 30.125 6.292 -47.441 1.00 87.00 162 LEU A C 1
ATOM 1227 O O . LEU A 1 162 ? 29.794 5.410 -46.652 1.00 87.00 162 LEU A O 1
ATOM 1231 N N . GLY A 1 163 ? 31.184 6.166 -48.239 1.00 85.94 163 GLY A N 1
ATOM 1232 C CA . GLY A 1 163 ? 32.220 5.155 -48.040 1.00 85.94 163 GLY A CA 1
ATOM 1233 C C . GLY A 1 163 ? 33.167 5.528 -46.890 1.00 85.94 163 GLY A C 1
ATOM 1234 O O . GLY A 1 163 ? 33.130 6.658 -46.396 1.00 85.94 163 GLY A O 1
ATOM 1235 N N . PRO A 1 164 ? 34.043 4.605 -46.459 1.00 83.56 164 PRO A N 1
ATOM 1236 C CA . PRO A 1 164 ? 35.110 4.936 -45.521 1.00 83.56 164 PRO A CA 1
ATOM 1237 C C . PRO A 1 164 ? 35.945 6.097 -46.074 1.00 83.56 164 PRO A C 1
ATOM 1239 O O . PRO A 1 164 ? 36.324 6.100 -47.247 1.00 83.56 164 PRO A O 1
ATOM 1242 N N . ALA A 1 165 ? 36.203 7.101 -45.233 1.00 83.25 165 ALA A N 1
ATOM 1243 C CA . ALA A 1 165 ? 36.975 8.270 -45.629 1.00 83.25 165 ALA A CA 1
ATOM 1244 C C . ALA A 1 165 ? 38.368 7.835 -46.109 1.00 83.25 165 ALA A C 1
ATOM 1246 O O . ALA A 1 165 ? 39.129 7.230 -45.357 1.00 83.25 165 ALA A O 1
ATOM 1247 N N . VAL A 1 166 ? 38.699 8.151 -47.364 1.00 86.44 166 VAL A N 1
ATOM 1248 C CA . VAL A 1 166 ? 40.010 7.827 -47.955 1.00 86.44 166 VAL A CA 1
ATOM 1249 C C . VAL A 1 166 ? 41.117 8.676 -47.318 1.00 86.44 166 VAL A C 1
ATOM 1251 O O . VAL A 1 166 ? 42.261 8.240 -47.224 1.00 86.44 166 VAL A O 1
ATOM 1254 N N . TYR A 1 167 ? 40.763 9.866 -46.823 1.00 84.38 167 TYR A N 1
ATOM 1255 C CA . TYR A 1 167 ? 41.676 10.785 -46.155 1.00 84.38 167 TYR A CA 1
ATOM 1256 C C . TYR A 1 167 ? 41.005 11.394 -44.926 1.00 84.38 167 TYR A C 1
ATOM 1258 O O . TYR A 1 167 ? 39.928 11.983 -45.019 1.00 84.38 167 TYR A O 1
ATOM 1266 N N . VAL A 1 168 ? 41.654 11.258 -43.770 1.00 84.81 168 VAL A N 1
ATOM 1267 C CA . VAL A 1 168 ? 41.261 11.937 -42.533 1.00 84.81 168 VAL A CA 1
ATOM 1268 C C . VAL A 1 168 ? 42.117 13.192 -42.421 1.00 84.81 168 VAL A C 1
ATOM 1270 O O . VAL A 1 168 ? 43.314 13.108 -42.154 1.00 84.81 168 VAL A O 1
ATOM 1273 N N . HIS A 1 169 ? 41.516 14.358 -42.652 1.00 82.81 169 HIS A N 1
ATOM 1274 C CA . HIS A 1 169 ? 42.160 15.628 -42.339 1.00 82.81 169 HIS A CA 1
ATOM 1275 C C . HIS A 1 169 ? 41.863 15.987 -40.889 1.00 82.81 169 HIS A C 1
ATOM 1277 O O . HIS A 1 169 ? 40.733 16.320 -40.534 1.00 82.81 169 HIS A O 1
ATOM 1283 N N . TYR A 1 170 ? 42.893 15.917 -40.054 1.00 82.56 170 TYR A N 1
ATOM 1284 C CA . TYR A 1 170 ? 42.845 16.495 -38.723 1.00 82.56 170 TYR A CA 1
ATOM 1285 C C . TYR A 1 170 ? 42.901 18.008 -38.883 1.00 82.56 170 TYR A C 1
ATOM 1287 O O . TYR A 1 170 ? 43.904 18.557 -39.336 1.00 82.56 170 TYR A O 1
ATOM 1295 N N . VAL A 1 171 ? 41.796 18.673 -38.563 1.00 80.94 171 VAL A N 1
ATOM 1296 C CA . VAL A 1 171 ? 41.817 20.118 -38.371 1.00 80.94 171 VAL A CA 1
ATOM 1297 C C . VAL A 1 171 ? 42.455 20.333 -37.009 1.00 80.94 171 VAL A C 1
ATOM 1299 O O . VAL A 1 171 ? 41.877 19.963 -35.986 1.00 80.94 171 VAL A O 1
ATOM 1302 N N . GLU A 1 172 ? 43.671 20.871 -37.000 1.00 76.06 172 GLU A N 1
ATOM 1303 C CA . GLU A 1 172 ? 44.243 21.425 -35.783 1.00 76.06 172 GLU A CA 1
ATOM 1304 C C . GLU A 1 172 ? 43.307 22.544 -35.334 1.00 76.06 172 GLU A C 1
ATOM 1306 O O . GLU A 1 172 ? 43.162 23.565 -36.007 1.00 76.06 172 GLU A O 1
ATOM 1311 N N . ALA A 1 173 ? 42.594 22.302 -34.235 1.00 75.12 173 ALA A N 1
ATOM 1312 C CA . ALA A 1 173 ? 41.858 23.353 -33.568 1.00 75.12 173 ALA A CA 1
ATOM 1313 C C . ALA A 1 173 ? 42.904 24.359 -33.094 1.00 75.12 173 ALA A C 1
ATOM 1315 O O . ALA A 1 173 ? 43.640 24.095 -32.141 1.00 75.12 173 ALA A O 1
ATOM 1316 N N . GLU A 1 174 ? 43.004 25.475 -33.813 1.00 75.12 174 GLU A N 1
ATOM 1317 C CA . GLU A 1 174 ? 43.781 26.620 -33.373 1.00 75.12 174 GLU A CA 1
ATOM 1318 C C . GLU A 1 174 ? 43.350 26.904 -31.925 1.00 75.12 174 GLU A C 1
ATOM 1320 O O . GLU A 1 174 ? 42.140 26.962 -31.669 1.00 75.12 174 GLU A O 1
ATOM 1325 N N . PRO A 1 175 ? 44.282 26.965 -30.956 1.00 72.19 175 PRO A N 1
ATOM 1326 C CA . PRO A 1 175 ? 43.938 27.163 -29.558 1.00 72.19 175 PRO A CA 1
ATOM 1327 C C . PRO A 1 175 ? 43.310 28.547 -29.417 1.00 72.19 175 PRO A C 1
ATOM 1329 O O . PRO A 1 175 ? 43.993 29.555 -29.239 1.00 72.19 175 PRO A O 1
ATOM 1332 N N . GLY A 1 176 ? 41.986 28.589 -29.549 1.00 73.25 176 GLY A N 1
ATOM 1333 C CA . GLY A 1 176 ? 41.201 29.781 -29.317 1.00 73.25 176 GLY A CA 1
ATOM 1334 C C . GLY A 1 176 ? 41.459 30.261 -27.891 1.00 73.25 176 GLY A C 1
ATOM 1335 O O . GLY A 1 176 ? 41.650 29.433 -26.991 1.00 73.25 176 GLY A O 1
ATOM 1336 N N . PRO A 1 177 ? 41.497 31.585 -27.666 1.00 72.06 177 PRO A N 1
ATOM 1337 C CA . PRO A 1 177 ? 41.654 32.124 -26.325 1.00 72.06 177 PRO A CA 1
ATOM 1338 C C . PRO A 1 177 ? 40.592 31.491 -25.419 1.00 72.06 177 PRO A C 1
ATOM 1340 O O . PRO A 1 177 ? 39.460 31.309 -25.878 1.00 72.06 177 PRO A O 1
ATOM 1343 N N . PRO A 1 178 ? 40.938 31.127 -24.170 1.00 68.50 178 PRO A N 1
ATOM 1344 C CA . PRO A 1 178 ? 40.000 30.489 -23.261 1.00 68.50 178 PRO A CA 1
ATOM 1345 C C . PRO A 1 178 ? 38.758 31.369 -23.173 1.00 68.50 178 PRO A C 1
ATOM 1347 O O . PRO A 1 178 ? 38.803 32.484 -22.650 1.00 68.50 178 PRO A O 1
ATOM 1350 N N . VAL A 1 179 ? 37.658 30.884 -23.748 1.00 67.44 179 VAL A N 1
ATOM 1351 C CA . VAL A 1 179 ? 36.349 31.485 -23.550 1.00 67.44 179 VAL A CA 1
ATOM 1352 C C . VAL A 1 179 ? 36.093 31.319 -22.065 1.00 67.44 179 VAL A C 1
ATOM 1354 O O . VAL A 1 179 ? 35.934 30.198 -21.586 1.00 67.44 179 VAL A O 1
ATOM 1357 N N . ALA A 1 180 ? 36.169 32.426 -21.327 1.00 64.56 180 ALA A N 1
ATOM 1358 C CA . ALA A 1 180 ? 35.793 32.453 -19.928 1.00 64.56 180 ALA A CA 1
ATOM 1359 C C . ALA A 1 180 ? 34.391 31.849 -19.841 1.00 64.56 180 ALA A C 1
ATOM 1361 O O . ALA A 1 180 ? 33.476 32.349 -20.498 1.00 64.56 180 ALA A O 1
ATOM 1362 N N . GLU A 1 181 ? 34.265 30.742 -19.107 1.00 62.72 181 GLU A N 1
ATOM 1363 C CA . GLU A 1 181 ? 32.998 30.102 -18.776 1.00 62.72 181 GLU A CA 1
ATOM 1364 C C . GLU A 1 181 ? 32.094 31.154 -18.129 1.00 62.72 181 GLU A C 1
ATOM 1366 O O . GLU A 1 181 ? 32.140 31.419 -16.928 1.00 62.72 181 GLU A O 1
ATOM 1371 N N . GLY A 1 182 ? 31.315 31.822 -18.975 1.00 62.28 182 GLY A N 1
ATOM 1372 C CA . GLY A 1 182 ? 30.263 32.728 -18.581 1.00 62.28 182 GLY A CA 1
ATOM 1373 C C . GLY A 1 182 ? 29.167 31.896 -17.950 1.00 62.28 182 GLY A C 1
ATOM 1374 O O . GLY A 1 182 ? 28.393 31.257 -18.653 1.00 62.28 182 GLY A O 1
ATOM 1375 N N . GLU A 1 183 ? 29.202 31.867 -16.622 1.00 60.53 183 GLU A N 1
ATOM 1376 C CA . GLU A 1 183 ? 28.071 31.883 -15.699 1.00 60.53 183 GLU A CA 1
ATOM 1377 C C . GLU A 1 183 ? 26.812 31.138 -16.195 1.00 60.53 183 GLU A C 1
ATOM 1379 O O . GLU A 1 183 ? 26.093 31.643 -17.065 1.00 60.53 183 GLU A O 1
ATOM 1384 N N . PRO A 1 184 ? 26.489 29.948 -15.644 1.00 64.75 184 PRO A N 1
ATOM 1385 C CA . PRO A 1 184 ? 25.270 29.240 -16.005 1.00 64.75 184 PRO A CA 1
ATOM 1386 C C . PRO A 1 184 ? 24.064 30.119 -15.666 1.00 64.75 184 PRO A C 1
ATOM 1388 O O . PRO A 1 184 ? 23.661 30.251 -14.511 1.00 64.75 184 PRO A O 1
ATOM 1391 N N . THR A 1 185 ? 23.476 30.723 -16.697 1.00 64.31 185 THR A N 1
ATOM 1392 C CA . THR A 1 185 ? 22.183 31.391 -16.606 1.00 64.31 185 THR A CA 1
ATOM 1393 C C . THR A 1 185 ? 21.140 30.310 -16.353 1.00 64.31 185 THR A C 1
ATOM 1395 O O . THR A 1 185 ? 20.630 29.670 -17.269 1.00 64.31 185 THR A O 1
ATOM 1398 N N . ILE A 1 186 ? 20.856 30.075 -15.073 1.00 62.28 186 ILE A N 1
ATOM 1399 C CA . ILE A 1 186 ? 19.711 29.301 -14.609 1.00 62.28 186 ILE A CA 1
ATOM 1400 C C . ILE A 1 186 ? 18.477 30.174 -14.850 1.00 62.28 186 ILE A C 1
ATOM 1402 O O . ILE A 1 186 ? 18.006 30.889 -13.967 1.00 62.28 186 ILE A O 1
ATOM 1406 N N . SER A 1 187 ? 17.948 30.154 -16.068 1.00 62.56 187 SER A N 1
ATOM 1407 C CA . SER A 1 187 ? 16.593 30.625 -16.338 1.00 62.56 187 SER A CA 1
ATOM 1408 C C . SER A 1 187 ? 15.624 29.515 -15.944 1.00 62.56 187 SER A C 1
ATOM 1410 O O . SER A 1 187 ? 15.292 28.629 -16.726 1.00 62.56 187 SER A O 1
ATOM 1412 N N . GLY A 1 188 ? 15.193 29.550 -14.684 1.00 67.00 188 GLY A N 1
ATOM 1413 C CA . GLY A 1 188 ? 14.084 28.734 -14.215 1.00 67.00 188 GLY A CA 1
ATOM 1414 C C . GLY A 1 188 ? 12.764 29.158 -14.861 1.00 67.00 188 GLY A C 1
ATOM 1415 O O . GLY A 1 188 ? 12.447 30.350 -14.909 1.00 67.00 188 GLY A O 1
ATOM 1416 N N . ARG A 1 189 ? 11.980 28.172 -15.303 1.00 43.81 189 ARG A N 1
ATOM 1417 C CA . ARG A 1 189 ? 10.516 28.195 -15.245 1.00 43.81 189 ARG A CA 1
ATOM 1418 C C . ARG A 1 189 ? 9.941 26.790 -15.316 1.00 43.81 189 ARG A C 1
ATOM 1420 O O . ARG A 1 189 ? 10.428 26.007 -16.156 1.00 43.81 189 ARG A O 1
#

Foldseek 3Di:
DPDPVVVVVVVVVVVVVPDPVVVVVPPPDDDDDDDDDDDDDDDPPDDDDDDPDDDDPDDDDDPDDDDPDDDDDDDPPDPPPPPPPPPVVVVVVVVVVVVVVVVCVVVVVVVVVVVVVVVVVVVVVVVVVVVVVVVVVVVVVVVCCVVVPVVVVQVVCVVVVNDDDPDDDDDPPPPDDPPPPPDPPPPDD

Secondary structure (DSSP, 8-state):
---HHHHHHHHHHHHHHH--TTGGGS--S------------------------S-----------------PPP-------------HHHHHHHHHHHHHHHHHHHHHHHHHHHHHHHHHHHHHHHHHHHHHHHHHHHHHHHHHHHHT-HHHHHHHHHHTT-PPPS-----------------------

Radius of gyration: 47.85 Å; Cα contacts (8 Å, |Δi|>4): 6; chains: 1; bounding box: 76×48×148 Å

Mean predicted aligned error: 20.26 Å

Solvent-accessible surface area (backbone atoms only — not comparable to full-atom values): 12799 Å² total; per-residue (Å²): 134,83,56,68,67,58,56,54,51,52,51,55,50,52,56,62,68,72,62,61,73,73,63,70,78,78,71,86,82,81,90,80,82,88,86,80,86,80,89,79,90,80,81,87,79,76,87,83,79,86,87,86,73,89,87,78,80,90,74,80,87,71,90,74,77,90,67,92,71,76,86,75,82,75,82,79,83,74,80,74,76,75,79,76,74,78,64,56,70,59,53,52,51,51,52,50,52,52,50,52,51,53,49,49,65,57,50,51,60,52,55,52,56,56,55,50,54,57,50,53,55,52,50,54,49,52,53,50,54,50,52,50,51,52,51,52,50,51,52,51,50,53,50,46,55,66,68,64,33,64,66,54,54,50,52,52,30,50,75,71,67,52,61,83,75,93,69,85,80,80,76,79,76,71,85,66,76,82,73,73,84,75,70,87,79,80,78,82,129

pLDDT: mean 75.99, std 17.31, range [43.81, 98.19]

Sequence (189 aa):
MTSIARLAWMADWEESVRASSASRRSGTKGFGETRPTARTQVTARMDSSRYYGREATARVLQPSRDTVVAPRPLPRLRLVARRQQPRWGLIVMALAMIGALVAACIIAPMLIHSASTDLESTIGRLESEQKELAAANSALSAQISALSSPERVAEQATRLGLGPAVYVHYVEAEPGPPVAEGEPTISGR